Protein AF-A0A1J7JFB8-F1 (afdb_monomer_lite)

Foldseek 3Di:
DDDDDDDDDDDDPPPDPPPPDDDPDCLPPFFDPDDDDPVLLAWAFEDDPPDDDDDDDDDDDDPDDTFTAYVVAGWQKWFAQPPPRDTDSDQVRCVVPDPDGRPQQPTQWIAGNVPRTIGGQDQADSPPRHGGAPDADNRRRDHHNDPVWDWDADPLLSDIDTDVDDPPQWHQDPQCSDIDGPVCVVVDDRDGVLQQAAAPQPRHRSSPDPFDKDAFPVGHIHGPVSVVVCVVPDQADPVQGAGRDDCVVVLVVLVVVCVVPADPPVQNQPKDWDQASHVRDIDIARDDPSFGADPPPRDRRD

Sequence (302 aa):
MWEARALGTAGGALESYKFWNHLGEGLGGLSLKVNLSEEDLRPTFVPFEEGGDGEEEGGGGGGGVRPLGCEHYRRNVKMQCVTCERWYTCRLCHDAVEDHQLPRKETVHMLCMVCGCAQKVGDGCVKCGTAAARYYCGVCKLWNDDPDKSIYHCNDCGICRVGQGLGKDFFHCNKCMACIAVSISEKHKCIERSTDRDCPICGDNMFDSVKRVIFMDCGHTIHHSCFKELLKTSYRCPLCNKSVVNMEIQFRNYDAAIQNQPMPAEYRDARAVVSCNDCSAKSQTAYHWLGLRCSICQSYNT

pLDDT: mean 83.08, std 20.46, range [25.38, 97.75]

Secondary structure (DSSP, 8-state):
------------S--SS-SS----S-GGGSB------HHHHS--BPPP----S----------PPPPBB-SS-B-SEEEE-TTT--EES-HHHHHTTSSS---TTT--EEEETTT--EEES-SB-TTT--BS-SEEETTTTEEE--TT--EEEETTTTEEEESS-BTTTEEEETTTTEEEEGGGTTT----TTTTSSB-TTT--BTTT-SSPEEE-TTS-EEEHHHHHHHHTT-SB-TTT--B-S--HHHHHHHHHHHHHSPPPGGGTT-EEEEE-TTT--EEEEE--TT----TTT--S--

Organism: NCBI:txid1408157

Radius of gyration: 29.79 Å; chains: 1; bounding box: 75×93×76 Å

InterPro domains:
  IPR001841 Zinc finger, RING-type [PF13639] (198-241)
  IPR001841 Zinc finger, RING-type [PS50089] (199-241)
  IPR001841 Zinc finger, RING-type [SM00184] (199-240)
  IPR008913 Zinc finger, CHY-type [PF05495] (70-135)
  IPR008913 Zinc finger, CHY-type [PS51266] (63-130)
  IPR013083 Zinc finger, RING/FYVE/PHD-type [G3DSA:3.30.40.10] (192-243)
  IPR017921 Zinc finger, CTCHY-type [PS51270] (132-198)
  IPR037274 Zinc finger, CHY-type superfamily [SSF161219] (68-130)
  IPR037275 Zinc finger, CTCHY-type superfamily [SSF161245] (133-192)
  IPR039512 RCHY1, zinc-ribbon [PF14599] (245-302)

Structure (mmCIF, N/CA/C/O backbone):
data_AF-A0A1J7JFB8-F1
#
_entry.id   AF-A0A1J7JFB8-F1
#
loop_
_atom_site.group_PDB
_atom_site.id
_atom_site.type_symbol
_atom_site.label_atom_id
_atom_site.label_alt_id
_atom_site.label_comp_id
_atom_site.label_asym_id
_atom_site.label_entity_id
_atom_site.label_seq_id
_atom_site.pdbx_PDB_ins_code
_atom_site.Cartn_x
_atom_site.Cartn_y
_atom_site.Cartn_z
_atom_site.occupancy
_atom_site.B_iso_or_equiv
_atom_site.auth_seq_id
_atom_site.auth_comp_id
_atom_site.auth_asym_id
_atom_site.auth_atom_id
_atom_site.pdbx_PDB_model_num
ATOM 1 N N . MET A 1 1 ? 31.024 -62.009 8.869 1.00 31.95 1 MET A N 1
ATOM 2 C CA . MET A 1 1 ? 30.896 -62.146 7.403 1.00 31.95 1 MET A CA 1
ATOM 3 C C . MET A 1 1 ? 30.372 -60.814 6.902 1.00 31.95 1 MET A C 1
ATOM 5 O O . MET A 1 1 ? 29.228 -60.506 7.186 1.00 31.95 1 MET A O 1
ATOM 9 N N . TRP A 1 2 ? 31.294 -59.892 6.621 1.00 25.38 2 TRP A N 1
ATOM 10 C CA . TRP A 1 2 ? 31.738 -59.521 5.261 1.00 25.38 2 TRP A CA 1
ATOM 11 C C . TRP A 1 2 ? 30.728 -58.517 4.654 1.00 25.38 2 TRP A C 1
ATOM 13 O O . TRP A 1 2 ? 29.532 -58.749 4.730 1.00 25.38 2 TRP A O 1
ATOM 23 N N . GLU A 1 3 ? 31.081 -57.355 4.121 1.00 28.84 3 GLU A N 1
ATOM 24 C CA . GLU A 1 3 ? 32.378 -56.727 3.901 1.00 28.84 3 GLU A CA 1
ATOM 25 C C . GLU A 1 3 ? 32.177 -55.211 3.731 1.00 28.84 3 GLU A C 1
ATOM 27 O O . GLU A 1 3 ? 31.104 -54.743 3.352 1.00 28.84 3 GLU A O 1
ATOM 32 N N . ALA A 1 4 ? 33.233 -54.457 4.023 1.00 28.14 4 ALA A N 1
ATOM 33 C CA . ALA A 1 4 ? 33.360 -53.023 3.807 1.00 28.14 4 ALA A CA 1
ATOM 34 C C . ALA A 1 4 ? 34.425 -52.755 2.733 1.00 28.14 4 ALA A C 1
ATOM 36 O O . ALA A 1 4 ? 35.413 -53.488 2.712 1.00 28.14 4 ALA A O 1
ATOM 37 N N . ARG A 1 5 ? 34.250 -51.656 1.967 1.00 30.95 5 ARG A N 1
ATOM 38 C CA . ARG A 1 5 ? 35.201 -50.851 1.135 1.00 30.95 5 ARG A CA 1
ATOM 39 C C . ARG A 1 5 ? 34.601 -50.559 -0.257 1.00 30.95 5 ARG A C 1
ATOM 41 O O . ARG A 1 5 ? 33.923 -51.412 -0.798 1.00 30.95 5 ARG A O 1
ATOM 48 N N . ALA A 1 6 ? 34.793 -49.411 -0.914 1.00 29.81 6 ALA A N 1
ATOM 49 C CA . ALA A 1 6 ? 35.654 -48.250 -0.680 1.00 29.81 6 ALA A CA 1
ATOM 50 C C . ALA A 1 6 ? 35.156 -46.999 -1.451 1.00 29.81 6 ALA A C 1
ATOM 52 O O . ALA A 1 6 ? 34.527 -47.118 -2.495 1.00 29.81 6 ALA A O 1
ATOM 53 N N . LEU A 1 7 ? 35.504 -45.830 -0.893 1.00 30.59 7 LEU A N 1
ATOM 54 C CA . LEU A 1 7 ? 35.995 -44.572 -1.496 1.00 30.59 7 LEU A CA 1
ATOM 55 C C . LEU A 1 7 ? 35.638 -44.215 -2.956 1.00 30.59 7 LEU A C 1
ATOM 57 O O . LEU A 1 7 ? 36.025 -44.912 -3.888 1.00 30.59 7 LEU A O 1
ATOM 61 N N . GLY A 1 8 ? 35.102 -43.000 -3.145 1.00 26.30 8 GLY A N 1
ATOM 62 C CA . GLY A 1 8 ? 35.018 -42.346 -4.456 1.00 26.30 8 GLY A CA 1
ATOM 63 C C . GLY A 1 8 ? 34.559 -40.882 -4.414 1.00 26.30 8 GLY A C 1
ATOM 64 O O . GLY A 1 8 ? 33.384 -40.607 -4.593 1.00 26.30 8 GLY A O 1
ATOM 65 N N . THR A 1 9 ? 35.520 -39.979 -4.194 1.00 29.11 9 THR A N 1
ATOM 66 C CA . THR A 1 9 ? 35.624 -38.586 -4.696 1.00 29.11 9 THR A CA 1
ATOM 67 C C . THR A 1 9 ? 34.515 -37.549 -4.450 1.00 29.11 9 THR A C 1
ATOM 69 O O . THR A 1 9 ? 33.397 -37.633 -4.946 1.00 29.11 9 THR A O 1
ATOM 72 N N . ALA A 1 10 ? 34.930 -36.464 -3.787 1.00 36.31 10 ALA A N 1
ATOM 73 C CA . ALA A 1 10 ? 34.269 -35.167 -3.752 1.00 36.31 10 ALA A CA 1
ATOM 74 C C . ALA A 1 10 ? 34.163 -34.532 -5.154 1.00 36.31 10 ALA A C 1
ATOM 76 O O . ALA A 1 10 ? 35.148 -34.481 -5.888 1.00 36.31 10 ALA A O 1
ATOM 77 N N . GLY A 1 11 ? 32.988 -33.993 -5.482 1.00 28.83 11 GLY A N 1
ATOM 78 C CA . GLY A 1 11 ? 32.735 -33.171 -6.667 1.00 28.83 11 GLY A CA 1
ATOM 79 C C . GLY A 1 11 ? 31.713 -32.094 -6.317 1.00 28.83 11 GLY A C 1
ATOM 80 O O . GLY A 1 11 ? 30.582 -32.404 -5.952 1.00 28.83 11 GLY A O 1
ATOM 81 N N . GLY A 1 12 ? 32.149 -30.834 -6.331 1.00 28.61 12 GLY A N 1
ATOM 82 C CA . GLY A 1 12 ? 31.362 -29.675 -5.920 1.00 28.61 12 GLY A CA 1
ATOM 83 C C . GLY A 1 12 ? 30.164 -29.411 -6.833 1.00 28.61 12 GLY A C 1
ATOM 84 O O . GLY A 1 12 ? 30.270 -29.453 -8.055 1.00 28.61 12 GLY A O 1
ATOM 85 N N . ALA A 1 13 ? 29.030 -29.081 -6.217 1.00 32.75 13 ALA A N 1
ATOM 86 C CA . ALA A 1 13 ? 27.806 -28.638 -6.876 1.00 32.75 13 ALA A CA 1
ATOM 87 C C . ALA A 1 13 ? 27.955 -27.202 -7.421 1.00 32.75 13 ALA A C 1
ATOM 89 O O . ALA A 1 13 ? 27.403 -26.249 -6.876 1.00 32.75 13 ALA A O 1
ATOM 90 N N . LEU A 1 14 ? 28.746 -27.053 -8.484 1.00 34.16 14 LEU A N 1
ATOM 91 C CA . LEU A 1 14 ? 29.011 -25.793 -9.187 1.00 34.16 14 LEU A CA 1
ATOM 92 C C . LEU A 1 14 ? 29.045 -26.009 -10.714 1.00 34.16 14 LEU A C 1
ATOM 94 O O . LEU A 1 14 ? 29.874 -25.441 -11.413 1.00 34.16 14 LEU A O 1
ATOM 98 N N . GLU A 1 15 ? 28.122 -26.811 -11.253 1.00 30.42 15 GLU A N 1
ATOM 99 C CA . GLU A 1 15 ? 27.947 -26.995 -12.706 1.00 30.42 15 GLU A CA 1
ATOM 100 C C . GLU A 1 15 ? 26.473 -26.946 -13.142 1.00 30.42 15 GLU A C 1
ATOM 102 O O . GLU A 1 15 ? 25.951 -27.845 -13.793 1.00 30.42 15 GLU A O 1
ATOM 107 N N . SER A 1 16 ? 25.771 -25.858 -12.814 1.00 32.88 16 SER A N 1
ATOM 108 C CA . SER A 1 16 ? 24.456 -25.575 -13.420 1.00 32.88 16 SER A CA 1
ATOM 109 C C . SER A 1 16 ? 24.234 -24.104 -13.800 1.00 32.88 16 SER A C 1
ATOM 111 O O . SER A 1 16 ? 23.107 -23.695 -14.053 1.00 32.88 16 SER A O 1
ATOM 113 N N . TYR A 1 17 ? 25.305 -23.304 -13.899 1.00 33.59 17 TYR A N 1
ATOM 114 C CA . TYR A 1 17 ? 25.237 -21.866 -14.224 1.00 33.59 17 TYR A CA 1
ATOM 115 C C . TYR A 1 17 ? 26.058 -21.445 -15.456 1.00 33.59 17 TYR A C 1
ATOM 117 O O . TYR A 1 17 ? 26.537 -20.317 -15.545 1.00 33.59 17 TYR A O 1
ATOM 125 N N . LYS A 1 18 ? 26.211 -22.329 -16.449 1.00 36.16 18 LYS A N 1
ATOM 126 C CA . LYS A 1 18 ? 26.862 -21.995 -17.733 1.00 36.16 18 LYS A CA 1
ATOM 127 C C . LYS A 1 18 ? 26.089 -22.501 -18.955 1.00 36.16 18 LYS A C 1
ATOM 129 O O . LYS A 1 18 ? 26.675 -23.077 -19.860 1.00 36.16 18 LYS A O 1
ATOM 134 N N . PHE A 1 19 ? 24.774 -22.270 -18.995 1.00 33.91 19 PHE A N 1
ATOM 135 C CA . PHE A 1 19 ? 23.955 -22.566 -20.184 1.00 33.91 19 PHE A CA 1
ATOM 136 C C . PHE A 1 19 ? 23.644 -21.334 -21.063 1.00 33.91 19 PHE A C 1
ATOM 138 O O . PHE A 1 19 ? 23.061 -21.471 -22.129 1.00 33.91 19 PHE A O 1
ATOM 145 N N . TRP A 1 20 ? 24.079 -20.126 -20.684 1.00 35.88 20 TRP A N 1
ATOM 146 C CA . TRP A 1 20 ? 23.810 -18.903 -21.459 1.00 35.88 20 TRP A CA 1
ATOM 147 C C . TRP A 1 20 ? 25.072 -18.123 -21.807 1.00 35.88 20 TRP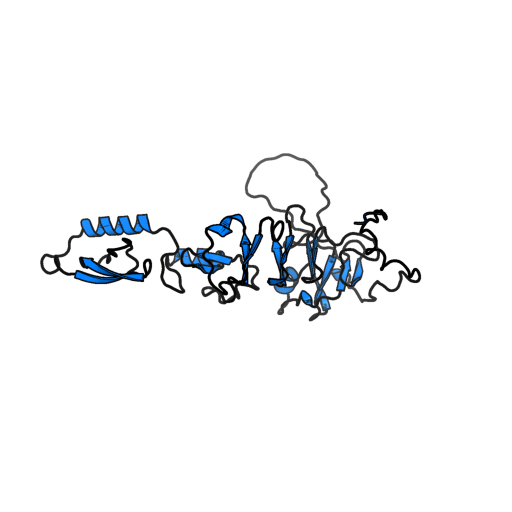 A C 1
ATOM 149 O O . TRP A 1 20 ? 25.175 -16.950 -21.484 1.00 35.88 20 TRP A O 1
ATOM 159 N N . ASN A 1 21 ? 26.045 -18.767 -22.447 1.00 41.56 21 ASN A N 1
ATOM 160 C CA . ASN A 1 21 ? 27.114 -18.048 -23.141 1.00 41.56 21 ASN A CA 1
ATOM 161 C C . ASN A 1 21 ? 27.714 -18.931 -24.233 1.00 41.56 21 ASN A C 1
ATOM 163 O O . ASN A 1 21 ? 28.751 -19.542 -24.029 1.00 41.56 21 ASN A O 1
ATOM 167 N N . HIS A 1 22 ? 27.036 -19.004 -25.377 1.00 34.62 22 HIS A N 1
ATOM 168 C CA . HIS A 1 22 ? 27.672 -19.162 -26.685 1.00 34.62 22 HIS A CA 1
ATOM 169 C C . HIS A 1 22 ? 26.645 -18.864 -27.780 1.00 34.62 22 HIS A C 1
ATOM 171 O O . HIS A 1 22 ? 25.848 -19.720 -28.142 1.00 34.62 22 HIS A O 1
ATOM 177 N N . LEU A 1 23 ? 26.669 -17.625 -28.274 1.00 33.53 23 LEU A N 1
ATOM 178 C CA . LEU A 1 23 ? 26.406 -17.248 -29.667 1.00 33.53 23 LEU A CA 1
ATOM 179 C C . LEU A 1 23 ? 26.831 -15.784 -29.814 1.00 33.53 23 LEU A C 1
ATOM 181 O O . LEU A 1 23 ? 26.048 -14.845 -29.684 1.00 33.53 23 LEU A O 1
ATOM 185 N N . GLY A 1 24 ? 28.140 -15.609 -29.990 1.00 36.16 24 GLY A N 1
ATOM 186 C CA . GLY A 1 24 ? 28.701 -14.375 -30.506 1.00 36.16 24 GLY A CA 1
ATOM 187 C C . GLY A 1 24 ? 28.465 -14.339 -32.006 1.00 36.16 24 GLY A C 1
ATOM 188 O O . GLY A 1 24 ? 29.169 -15.024 -32.729 1.00 36.16 24 GLY A O 1
ATOM 189 N N . GLU A 1 25 ? 27.459 -13.574 -32.424 1.00 36.78 25 GLU A N 1
ATOM 190 C CA . GLU A 1 25 ? 27.319 -12.935 -33.737 1.00 36.78 25 GLU A CA 1
ATOM 191 C C . GLU A 1 25 ? 26.084 -12.010 -33.663 1.00 36.78 25 GLU A C 1
ATOM 193 O O . GLU A 1 25 ? 24.947 -12.466 -33.599 1.00 36.78 25 GLU A O 1
ATOM 198 N N . GLY A 1 26 ? 26.307 -10.688 -33.603 1.00 34.22 26 GLY A N 1
ATOM 199 C CA . GLY A 1 26 ? 25.253 -9.673 -33.769 1.00 34.22 26 GLY A CA 1
ATOM 200 C C . GLY A 1 26 ? 24.729 -8.968 -32.505 1.00 34.22 26 GLY A C 1
ATOM 201 O O . GLY A 1 26 ? 23.542 -9.035 -32.198 1.00 34.22 26 GLY A O 1
ATOM 202 N N . LEU A 1 27 ? 25.550 -8.140 -31.844 1.00 43.44 27 LEU A N 1
ATOM 203 C CA . LEU A 1 27 ? 25.085 -7.163 -30.830 1.00 43.44 27 LEU A CA 1
ATOM 204 C C . LEU A 1 27 ? 24.103 -6.097 -31.384 1.00 43.44 27 LEU A C 1
ATOM 206 O O . LEU A 1 27 ? 23.546 -5.308 -30.624 1.00 43.44 27 LEU A O 1
ATOM 210 N N . GLY A 1 28 ? 23.851 -6.078 -32.698 1.00 40.16 28 GLY A N 1
ATOM 211 C CA . GLY A 1 28 ? 22.901 -5.171 -33.351 1.00 40.16 28 GLY A CA 1
ATOM 212 C C . GLY A 1 28 ? 21.421 -5.573 -33.251 1.00 40.16 28 GLY A C 1
ATOM 213 O O . GLY A 1 28 ? 20.572 -4.798 -33.680 1.00 40.16 28 GLY A O 1
ATOM 214 N N . GLY A 1 29 ? 21.094 -6.757 -32.710 1.00 47.00 29 GLY A N 1
ATOM 215 C CA . GLY A 1 29 ? 19.726 -7.309 -32.707 1.00 47.00 29 GLY A CA 1
ATOM 216 C C . GLY A 1 29 ? 18.913 -7.145 -31.414 1.00 47.00 29 GLY A C 1
ATOM 217 O O . GLY A 1 29 ? 17.736 -7.492 -31.397 1.00 47.00 29 GLY A O 1
ATOM 218 N N . LEU A 1 30 ? 19.511 -6.647 -30.324 1.00 59.59 30 LEU A N 1
ATOM 219 C CA . LEU A 1 30 ? 18.857 -6.576 -29.001 1.00 59.59 30 LEU A CA 1
ATOM 220 C C . LEU A 1 30 ? 18.266 -5.198 -28.661 1.00 59.59 30 LEU A C 1
ATOM 222 O O . LEU A 1 30 ? 17.515 -5.071 -27.692 1.00 59.59 30 LEU A O 1
ATOM 226 N N . SER A 1 31 ? 18.595 -4.174 -29.451 1.00 67.12 31 SER A N 1
ATOM 227 C CA . SER A 1 31 ? 17.966 -2.857 -29.363 1.00 67.12 31 SER A CA 1
ATOM 228 C C . SER A 1 31 ? 16.736 -2.823 -30.263 1.00 67.12 31 SER A C 1
ATOM 230 O O . SER A 1 31 ? 16.778 -3.255 -31.416 1.00 67.12 31 SER A O 1
ATOM 232 N N . LEU A 1 32 ? 15.624 -2.331 -29.727 1.00 78.69 32 LEU A N 1
ATOM 233 C CA . LEU A 1 32 ? 14.386 -2.193 -30.477 1.00 78.69 32 LEU A CA 1
ATOM 234 C C . LEU A 1 32 ? 14.492 -0.975 -31.393 1.00 78.69 32 LEU A C 1
ATOM 236 O O . LEU A 1 32 ? 14.832 0.121 -30.946 1.00 78.69 32 LEU A O 1
ATOM 240 N N . LYS A 1 33 ? 14.151 -1.152 -32.670 1.00 74.19 33 LYS A N 1
ATOM 241 C CA . LYS A 1 33 ? 13.989 -0.041 -33.613 1.00 74.19 33 LYS A CA 1
ATOM 242 C C . LYS A 1 33 ? 12.627 0.611 -33.373 1.00 74.19 33 LYS A C 1
ATOM 244 O O . LYS A 1 33 ? 11.649 0.253 -34.018 1.00 74.19 33 LYS A O 1
ATOM 249 N N . VAL A 1 34 ? 12.573 1.514 -32.398 1.00 81.62 34 VAL A N 1
ATOM 250 C CA . VAL A 1 34 ? 11.379 2.294 -32.040 1.00 81.62 34 VAL A CA 1
ATOM 251 C C . VAL A 1 34 ? 11.638 3.755 -32.388 1.00 81.62 34 VAL A C 1
ATOM 253 O O . VAL A 1 34 ? 12.739 4.255 -32.156 1.00 81.62 34 VAL A O 1
ATOM 256 N N . ASN A 1 35 ? 10.635 4.439 -32.936 1.00 81.06 35 ASN A N 1
ATOM 257 C CA . ASN A 1 35 ? 10.687 5.888 -33.112 1.00 81.06 35 ASN A CA 1
ATOM 258 C C . ASN A 1 35 ? 10.497 6.544 -31.740 1.00 81.06 35 ASN A C 1
ATOM 260 O O . ASN A 1 35 ? 9.386 6.567 -31.219 1.00 81.06 35 ASN A O 1
ATOM 264 N N . LEU A 1 36 ? 11.591 7.016 -31.144 1.00 89.38 36 LEU A N 1
ATOM 265 C CA . LEU A 1 36 ? 11.584 7.724 -29.864 1.00 89.38 36 LEU A CA 1
ATOM 266 C C . LEU A 1 36 ? 11.572 9.230 -30.120 1.00 89.38 36 LEU A C 1
ATOM 268 O O . LEU A 1 36 ? 12.366 9.728 -30.918 1.00 89.38 36 LEU A O 1
ATOM 272 N N . SER A 1 37 ? 10.693 9.950 -29.431 1.00 90.81 37 SER A N 1
ATOM 273 C CA . SER A 1 37 ? 10.706 11.411 -29.419 1.00 90.81 37 SER A CA 1
ATOM 274 C C . SER A 1 37 ? 11.857 11.954 -28.561 1.00 90.81 37 SER A C 1
ATOM 276 O O . SER A 1 37 ? 12.443 11.245 -27.736 1.00 90.81 37 SER A O 1
ATOM 278 N N . GLU A 1 38 ? 12.173 13.243 -28.708 1.00 91.62 38 GLU A N 1
ATOM 279 C CA . GLU A 1 38 ? 13.130 13.918 -27.818 1.00 91.62 38 GLU A CA 1
ATOM 280 C C . GLU A 1 38 ? 12.675 13.899 -26.349 1.00 91.62 38 GLU A C 1
ATOM 282 O O . GLU A 1 38 ? 13.499 13.860 -25.433 1.00 91.62 38 GLU A O 1
ATOM 287 N N . GLU A 1 39 ? 11.363 13.892 -26.109 1.00 91.75 39 GLU A N 1
ATOM 288 C CA . GLU A 1 39 ? 10.786 13.807 -24.768 1.00 91.75 39 GLU A CA 1
ATOM 289 C C . GLU A 1 39 ? 10.980 12.419 -24.144 1.00 91.75 39 GLU A C 1
ATOM 291 O O . GLU A 1 39 ? 11.349 12.307 -22.968 1.00 91.75 39 GLU A O 1
ATOM 296 N N . ASP A 1 40 ? 10.839 11.354 -24.938 1.00 92.25 40 ASP A N 1
ATOM 297 C CA . ASP A 1 40 ? 11.088 9.982 -24.484 1.00 92.25 40 ASP A CA 1
ATOM 298 C C . ASP A 1 40 ? 12.534 9.812 -24.017 1.00 92.25 40 ASP A C 1
ATOM 300 O O . ASP A 1 40 ? 12.793 9.216 -22.967 1.00 92.25 40 ASP A O 1
ATOM 304 N N . LEU A 1 41 ? 13.477 10.396 -24.758 1.00 94.00 41 LEU A N 1
ATOM 305 C CA . LEU A 1 41 ? 14.907 10.340 -24.463 1.00 94.00 41 LEU A CA 1
ATOM 306 C C . LEU A 1 41 ? 15.320 11.217 -23.277 1.00 94.00 41 LEU A C 1
ATOM 308 O O . LEU A 1 41 ? 16.382 10.982 -22.697 1.00 94.00 41 LEU A O 1
ATOM 312 N N . ARG A 1 42 ? 14.499 12.196 -22.876 1.00 94.44 42 ARG A N 1
ATOM 313 C CA . ARG A 1 42 ? 14.811 13.082 -21.751 1.00 94.44 42 ARG A CA 1
ATOM 314 C C . ARG A 1 42 ? 14.834 12.290 -20.434 1.00 94.44 42 ARG A C 1
ATOM 316 O O . ARG A 1 42 ? 13.800 11.736 -20.047 1.00 94.44 42 ARG A O 1
ATOM 323 N N . PRO A 1 43 ? 15.966 12.229 -19.712 1.00 95.38 43 PRO A N 1
ATOM 324 C CA . PRO A 1 43 ? 16.032 11.533 -18.433 1.00 95.38 43 PRO A CA 1
ATOM 325 C C . PRO A 1 43 ? 15.173 12.236 -17.378 1.00 95.38 43 PRO A C 1
ATOM 327 O O . PRO A 1 43 ? 15.022 13.458 -17.389 1.00 95.38 43 PRO A O 1
ATOM 330 N N . THR A 1 44 ? 14.626 11.459 -16.444 1.00 96.12 44 THR A N 1
ATOM 331 C CA . THR A 1 44 ? 13.919 11.988 -15.271 1.00 96.12 44 THR A CA 1
ATOM 332 C C . THR A 1 44 ? 14.756 11.782 -14.019 1.00 96.12 44 THR A C 1
ATOM 334 O O . THR A 1 44 ? 15.526 10.824 -13.920 1.00 96.12 44 THR A O 1
ATOM 337 N N . PHE A 1 45 ? 14.578 12.663 -13.040 1.00 95.94 45 PHE A N 1
ATOM 338 C CA . PHE A 1 45 ? 15.376 12.683 -11.822 1.00 95.94 45 PHE A CA 1
ATOM 339 C C . PHE A 1 45 ? 14.486 12.712 -10.582 1.00 95.94 45 PHE A C 1
ATOM 341 O O . PHE A 1 45 ? 13.410 13.312 -10.583 1.00 95.94 45 PHE A O 1
ATOM 348 N N . VAL A 1 46 ? 14.954 12.094 -9.501 1.00 94.19 46 VAL A N 1
ATOM 349 C CA . VAL A 1 46 ? 14.275 12.104 -8.195 1.00 94.19 46 VAL A CA 1
ATOM 350 C C . VAL A 1 46 ? 14.185 13.549 -7.686 1.00 94.19 46 VAL A C 1
ATOM 352 O O . VAL A 1 46 ? 15.205 14.230 -7.742 1.00 94.19 46 VAL A O 1
ATOM 355 N N . PRO A 1 47 ? 13.025 14.077 -7.250 1.00 90.75 47 PRO A N 1
ATOM 356 C CA . PRO A 1 47 ? 12.907 15.409 -6.632 1.00 90.75 47 PRO A CA 1
ATOM 357 C C . PRO A 1 47 ? 13.937 15.665 -5.526 1.00 90.75 47 PRO A C 1
ATOM 359 O O . PRO A 1 47 ? 14.355 14.728 -4.849 1.00 90.75 47 PRO A O 1
ATOM 362 N N . PHE A 1 48 ? 14.363 16.921 -5.366 1.00 83.38 48 PHE A N 1
ATOM 363 C CA . PHE A 1 48 ? 15.094 17.324 -4.164 1.00 83.38 48 PHE A CA 1
ATOM 364 C C . PHE A 1 48 ? 14.114 17.316 -2.989 1.00 83.38 48 PHE A C 1
ATOM 366 O O . PHE A 1 48 ? 12.980 17.762 -3.148 1.00 83.38 48 PHE A O 1
ATOM 373 N N . GLU A 1 49 ? 14.526 16.787 -1.837 1.00 70.56 49 GLU A N 1
ATOM 374 C CA . GLU A 1 49 ? 13.741 16.957 -0.616 1.00 70.56 49 GLU A CA 1
ATOM 375 C C . GLU A 1 49 ? 13.890 18.413 -0.167 1.00 70.56 49 GLU A C 1
ATOM 377 O O . GLU A 1 49 ? 14.979 18.841 0.215 1.00 70.56 49 GLU A O 1
ATOM 382 N N . GLU A 1 50 ? 12.815 19.193 -0.263 1.00 53.38 50 GLU A N 1
ATOM 383 C CA . GLU A 1 50 ? 12.733 20.488 0.408 1.00 53.38 50 GLU A CA 1
ATOM 384 C C . GLU A 1 50 ? 12.606 20.207 1.912 1.00 53.38 50 GLU A C 1
ATOM 386 O O . GLU A 1 50 ? 11.557 19.794 2.406 1.00 53.38 50 GLU A O 1
ATOM 391 N N . GLY A 1 51 ? 13.727 20.321 2.627 1.00 48.75 51 GLY A N 1
ATOM 392 C CA . GLY A 1 51 ? 13.766 20.228 4.081 1.00 48.75 51 GLY A CA 1
ATOM 393 C C . GLY A 1 51 ? 13.052 21.422 4.710 1.00 48.75 51 GLY A C 1
ATOM 394 O O . GLY A 1 51 ? 13.254 22.556 4.284 1.00 48.75 51 GLY A O 1
ATOM 395 N N . GLY A 1 52 ? 12.205 21.126 5.696 1.00 39.94 52 GLY A N 1
ATOM 396 C CA . GLY A 1 52 ? 11.325 22.070 6.371 1.00 39.94 52 GLY A CA 1
ATOM 397 C C . GLY A 1 52 ? 12.026 23.208 7.112 1.00 39.94 52 GLY A C 1
ATOM 398 O O . GLY A 1 52 ? 13.185 23.112 7.502 1.00 39.94 52 GLY A O 1
ATOM 399 N N . ASP A 1 53 ? 11.238 24.260 7.299 1.00 40.53 53 ASP A N 1
ATOM 400 C CA . ASP A 1 53 ? 11.387 25.444 8.141 1.00 40.53 53 ASP A CA 1
ATOM 401 C C . ASP A 1 53 ? 12.496 25.331 9.205 1.00 40.53 53 ASP A C 1
ATOM 403 O O . ASP A 1 53 ? 12.301 24.829 10.314 1.00 40.53 53 ASP A O 1
ATOM 407 N N . GLY A 1 54 ? 13.677 25.830 8.854 1.00 38.03 54 GLY A N 1
ATOM 408 C CA . GLY A 1 54 ? 14.810 26.000 9.750 1.00 38.03 54 GLY A CA 1
ATOM 409 C C . GLY A 1 54 ? 15.757 27.035 9.160 1.00 38.03 54 GLY A C 1
ATOM 410 O O . GLY A 1 54 ? 16.480 26.751 8.209 1.00 38.03 54 GLY A O 1
ATOM 411 N N . GLU A 1 55 ? 15.703 28.252 9.695 1.00 43.72 55 GLU A N 1
ATOM 412 C CA . GLU A 1 55 ? 16.695 29.298 9.452 1.00 43.72 55 GLU A CA 1
ATOM 413 C C . GLU A 1 55 ? 18.081 28.800 9.897 1.00 43.72 55 GLU A C 1
ATOM 415 O O . GLU A 1 55 ? 18.243 28.389 11.042 1.00 43.72 55 GLU A O 1
ATOM 420 N N . GLU A 1 56 ? 19.069 28.793 9.001 1.00 41.25 56 GLU A N 1
ATOM 421 C CA . GLU A 1 56 ? 20.291 29.605 9.115 1.00 41.25 56 GLU A CA 1
ATOM 422 C C . GLU A 1 56 ? 21.318 29.276 8.017 1.00 41.25 56 GLU A C 1
ATOM 424 O O . GLU A 1 56 ? 21.333 28.220 7.385 1.00 41.25 56 GLU A O 1
ATOM 429 N N . GLU A 1 57 ? 22.143 30.287 7.780 1.00 42.00 57 GLU A N 1
ATOM 430 C CA . GLU A 1 57 ? 23.133 30.478 6.733 1.00 42.00 57 GLU A CA 1
ATOM 431 C C . GLU A 1 57 ? 24.269 29.441 6.712 1.00 42.00 57 GLU A C 1
ATOM 433 O O . GLU A 1 57 ? 24.692 28.911 7.737 1.00 42.00 57 GLU A O 1
ATOM 438 N N . GLY A 1 58 ? 24.878 29.250 5.538 1.00 36.09 58 GLY A N 1
ATOM 439 C CA . GLY A 1 58 ? 26.192 28.609 5.450 1.00 36.09 58 GLY A CA 1
ATOM 440 C C . GLY A 1 58 ? 26.474 27.984 4.094 1.00 36.09 58 GLY A C 1
ATOM 441 O O . GLY A 1 58 ? 26.003 26.896 3.787 1.00 36.09 58 GLY A O 1
ATOM 442 N N . GLY A 1 59 ? 27.262 28.679 3.274 1.00 43.22 59 GLY A N 1
ATOM 443 C CA . GLY A 1 59 ? 27.629 28.246 1.931 1.00 43.22 59 GLY A CA 1
ATOM 444 C C . GLY A 1 59 ? 28.356 26.898 1.871 1.00 43.22 59 GLY A C 1
ATOM 445 O O . GLY A 1 59 ? 29.158 26.542 2.730 1.00 43.22 59 GLY A O 1
ATOM 446 N N . GLY A 1 60 ? 28.118 26.184 0.773 1.00 35.94 60 GLY A N 1
ATOM 447 C CA . GLY A 1 60 ? 28.831 24.959 0.433 1.00 35.94 60 GLY A CA 1
ATOM 448 C C . GLY A 1 60 ? 28.260 24.338 -0.831 1.00 35.94 60 GLY A C 1
ATOM 449 O O . GLY A 1 60 ? 27.372 23.497 -0.764 1.00 35.94 60 GLY A O 1
ATOM 450 N N . GLY A 1 61 ? 28.756 24.764 -1.996 1.00 46.56 61 GLY A N 1
ATOM 451 C CA . GLY A 1 61 ? 28.441 24.143 -3.280 1.00 46.56 61 GLY A CA 1
ATOM 452 C C . GLY A 1 61 ? 28.862 22.672 -3.299 1.00 46.56 61 GLY A C 1
ATOM 453 O O . GLY A 1 61 ? 30.009 22.350 -3.593 1.00 46.56 61 GLY A O 1
ATOM 454 N N . GLY A 1 62 ? 27.924 21.780 -2.992 1.00 39.62 62 GLY A N 1
ATOM 455 C CA . GLY A 1 62 ? 28.052 20.342 -3.181 1.00 39.62 62 GLY A CA 1
ATOM 456 C C . GLY A 1 62 ? 27.347 19.932 -4.466 1.00 39.62 62 GLY A C 1
ATOM 457 O O . GLY A 1 62 ? 26.147 19.677 -4.456 1.00 39.62 62 GLY A O 1
ATOM 458 N N . GLY A 1 63 ? 28.084 19.873 -5.577 1.00 45.25 63 GLY A N 1
ATOM 459 C CA . GLY A 1 63 ? 27.614 19.347 -6.862 1.00 45.25 63 GLY A CA 1
ATOM 460 C C . GLY A 1 63 ? 27.348 17.839 -6.813 1.00 45.25 63 GLY A C 1
ATOM 461 O O . GLY A 1 63 ? 28.065 17.056 -7.431 1.00 45.25 63 GLY A O 1
ATOM 462 N N . GLY A 1 64 ? 26.339 17.414 -6.054 1.00 58.62 64 GLY A N 1
ATOM 463 C CA . GLY A 1 64 ? 25.853 16.040 -6.058 1.00 58.62 64 GLY A CA 1
ATOM 464 C C . GLY A 1 64 ? 25.084 15.760 -7.347 1.00 58.62 64 GLY A C 1
ATOM 465 O O . GLY A 1 64 ? 24.111 16.447 -7.656 1.00 58.62 64 GLY A O 1
ATOM 466 N N . VAL A 1 65 ? 25.508 14.748 -8.109 1.00 74.81 65 VAL A N 1
ATOM 467 C CA . VAL A 1 65 ? 24.763 14.278 -9.285 1.00 74.81 65 VAL A CA 1
ATOM 468 C C . VAL A 1 65 ? 23.393 13.789 -8.820 1.00 74.81 65 VAL A C 1
ATOM 470 O O . VAL A 1 65 ? 23.289 12.834 -8.049 1.00 74.81 65 VAL A O 1
ATOM 473 N N . ARG A 1 66 ? 22.334 14.459 -9.280 1.00 86.75 66 ARG A N 1
ATOM 474 C CA . ARG A 1 66 ? 20.954 14.109 -8.938 1.00 86.75 66 ARG A CA 1
ATOM 475 C C . ARG A 1 66 ? 20.641 12.695 -9.457 1.00 86.75 66 ARG A C 1
ATOM 477 O O . ARG A 1 66 ? 20.872 12.433 -10.639 1.00 86.75 66 ARG A O 1
ATOM 484 N N . PRO A 1 67 ? 20.125 11.776 -8.622 1.00 93.25 67 PRO A N 1
ATOM 485 C CA . PRO A 1 67 ? 19.869 10.406 -9.051 1.00 93.25 67 PRO A CA 1
ATOM 486 C C . PRO A 1 67 ? 18.714 10.330 -10.058 1.00 93.25 67 PRO A C 1
ATOM 488 O O . PRO A 1 67 ? 17.725 11.065 -9.957 1.00 93.25 67 PRO A O 1
ATOM 491 N N . LEU A 1 68 ? 18.830 9.408 -11.017 1.00 96.56 68 LEU A N 1
ATOM 492 C CA . LEU A 1 68 ? 17.785 9.122 -11.999 1.00 96.56 68 LEU A CA 1
ATOM 493 C C . LEU A 1 68 ? 16.566 8.457 -11.342 1.00 96.56 68 LEU A C 1
ATOM 495 O O . LEU A 1 68 ? 16.676 7.676 -10.390 1.00 96.56 68 LEU A O 1
ATOM 499 N N . GLY A 1 69 ? 15.383 8.754 -11.873 1.00 96.25 69 GLY A N 1
ATOM 500 C CA . GLY A 1 69 ? 14.122 8.189 -11.406 1.00 96.25 69 GLY A CA 1
ATOM 501 C C . GLY A 1 69 ? 13.021 9.233 -11.288 1.00 96.25 69 GLY A C 1
ATOM 502 O O . GLY A 1 69 ? 12.929 10.148 -12.102 1.00 96.25 69 GLY A O 1
ATOM 503 N N . CYS A 1 70 ? 12.146 9.053 -10.306 1.00 95.62 70 CYS A N 1
ATOM 504 C CA . CYS A 1 70 ? 11.059 9.970 -9.962 1.00 95.62 70 CYS A CA 1
ATOM 505 C C . CYS A 1 70 ? 10.823 9.946 -8.444 1.00 95.62 70 CYS A C 1
ATOM 507 O O . CYS A 1 70 ? 11.521 9.228 -7.728 1.00 95.62 70 CYS A O 1
ATOM 509 N N . GLU A 1 71 ? 9.825 10.685 -7.957 1.00 94.25 71 GLU A N 1
ATOM 510 C CA . GLU A 1 71 ? 9.426 10.698 -6.536 1.00 94.25 71 GLU A CA 1
ATOM 511 C C . GLU A 1 71 ? 9.071 9.308 -5.984 1.00 94.25 71 GLU A C 1
ATOM 513 O O . GLU A 1 71 ? 9.269 9.017 -4.809 1.00 94.25 71 GLU A O 1
ATOM 518 N N . HIS A 1 72 ? 8.592 8.415 -6.853 1.00 93.31 72 HIS A N 1
ATOM 519 C CA . HIS A 1 72 ? 8.147 7.084 -6.464 1.00 93.31 72 HIS A CA 1
ATOM 520 C C . HIS A 1 72 ? 9.299 6.079 -6.344 1.00 93.31 72 HIS A C 1
ATOM 522 O O . HIS A 1 72 ? 9.364 5.312 -5.382 1.00 93.31 72 HIS A O 1
ATOM 528 N N . TYR A 1 73 ? 10.185 6.045 -7.347 1.00 94.56 73 TYR A N 1
ATOM 529 C CA . TYR A 1 73 ? 11.245 5.041 -7.458 1.00 94.56 73 TYR A CA 1
ATOM 530 C C . TYR A 1 73 ? 12.494 5.621 -8.124 1.00 94.56 73 TYR A C 1
ATOM 532 O O . TYR A 1 73 ? 12.423 6.153 -9.241 1.00 94.56 73 TYR A O 1
ATOM 540 N N . ARG A 1 74 ? 13.648 5.414 -7.478 1.00 95.69 74 ARG A N 1
ATOM 541 C CA . ARG A 1 74 ? 14.974 5.630 -8.077 1.00 95.69 74 ARG A CA 1
ATOM 542 C C . ARG A 1 74 ? 15.260 4.505 -9.066 1.00 95.69 74 ARG A C 1
ATOM 544 O O . ARG A 1 74 ? 15.062 3.348 -8.708 1.00 95.69 74 ARG A O 1
ATOM 551 N N . ARG A 1 75 ? 15.676 4.814 -10.294 1.00 96.69 75 ARG A N 1
ATOM 552 C CA . ARG A 1 75 ? 16.027 3.820 -11.331 1.00 96.69 75 ARG A CA 1
ATOM 553 C C . ARG A 1 75 ? 16.642 4.496 -12.551 1.00 96.69 75 ARG A C 1
ATOM 555 O O . ARG A 1 75 ? 16.380 5.666 -12.800 1.00 96.69 75 ARG A O 1
ATOM 562 N N . ASN A 1 76 ? 17.314 3.715 -13.388 1.00 97.25 76 ASN A N 1
ATOM 563 C CA . ASN A 1 76 ? 17.993 4.197 -14.594 1.00 97.25 76 ASN A CA 1
ATOM 564 C C . ASN A 1 76 ? 17.208 3.954 -15.899 1.00 97.25 76 ASN A C 1
ATOM 566 O O . ASN A 1 76 ? 17.730 4.203 -16.986 1.00 97.25 76 ASN A O 1
ATOM 570 N N . VAL A 1 77 ? 15.970 3.452 -15.820 1.00 97.75 77 VAL A N 1
ATOM 571 C CA . VAL A 1 77 ? 15.142 3.097 -16.988 1.00 97.75 77 VAL A CA 1
ATOM 572 C C . VAL A 1 77 ? 13.722 3.667 -16.910 1.00 97.75 77 VAL A C 1
ATOM 574 O O . VAL A 1 77 ? 13.155 3.787 -15.826 1.00 97.75 77 VAL A O 1
ATOM 577 N N . LYS A 1 78 ? 13.127 3.975 -18.065 1.00 97.62 78 LYS A N 1
ATOM 578 C CA . LYS A 1 78 ? 11.679 4.173 -18.239 1.00 97.62 78 LYS A CA 1
ATOM 579 C C . LYS A 1 78 ? 11.030 2.864 -18.689 1.00 97.62 78 LYS A C 1
ATOM 581 O O . LYS A 1 78 ? 11.684 2.022 -19.304 1.00 97.62 78 LYS A O 1
ATOM 586 N N . MET A 1 79 ? 9.747 2.703 -18.405 1.00 96.69 79 MET A N 1
ATOM 587 C CA . MET A 1 79 ? 8.939 1.557 -18.806 1.00 96.69 79 MET A CA 1
ATOM 588 C C . MET A 1 79 ? 7.911 1.966 -19.863 1.00 96.69 79 MET A C 1
ATOM 590 O O . MET A 1 79 ? 7.353 3.061 -19.784 1.00 96.69 79 MET A O 1
ATOM 594 N N . GLN A 1 80 ? 7.670 1.094 -20.843 1.00 96.56 80 GLN A N 1
ATOM 595 C CA . GLN A 1 80 ? 6.630 1.319 -21.844 1.00 96.56 80 GLN A CA 1
ATOM 596 C C . GLN A 1 80 ? 5.277 0.831 -21.317 1.00 96.56 80 GLN A C 1
ATOM 598 O O . GLN A 1 80 ? 5.172 -0.282 -20.787 1.00 96.56 80 GLN A O 1
ATOM 603 N N . CYS A 1 81 ? 4.233 1.637 -21.478 1.00 96.25 81 CYS A N 1
ATOM 604 C CA . CYS A 1 81 ? 2.868 1.159 -21.301 1.00 96.25 81 CYS A CA 1
ATOM 605 C C . CYS A 1 81 ? 2.463 0.324 -22.523 1.00 96.25 81 CYS A C 1
ATOM 607 O O . CYS A 1 81 ? 2.637 0.774 -23.648 1.00 96.25 81 CYS A O 1
ATOM 609 N N . VAL A 1 82 ? 1.925 -0.882 -22.325 1.00 95.25 82 VAL A N 1
ATOM 610 C CA . VAL A 1 82 ? 1.449 -1.717 -23.449 1.00 95.25 82 VAL A CA 1
ATOM 611 C C . VAL A 1 82 ? 0.160 -1.164 -24.073 1.00 95.25 82 VAL A C 1
ATOM 613 O O . VAL A 1 82 ? -0.113 -1.429 -25.235 1.00 95.25 82 VAL A O 1
ATOM 616 N N . THR A 1 83 ? -0.618 -0.390 -23.311 1.00 94.81 83 THR A N 1
ATOM 617 C CA . THR A 1 83 ? -1.929 0.119 -23.734 1.00 94.81 83 THR A CA 1
ATOM 618 C C . THR A 1 83 ? -1.802 1.352 -24.622 1.00 94.81 83 THR A C 1
ATOM 620 O O . THR A 1 83 ? -2.439 1.424 -25.666 1.00 94.81 83 THR A O 1
ATOM 623 N N . CYS A 1 84 ? -0.983 2.325 -24.213 1.00 94.81 84 CYS A N 1
ATOM 624 C CA . CYS A 1 84 ? -0.810 3.590 -24.933 1.00 94.81 84 CYS A CA 1
ATOM 625 C C . CYS A 1 84 ? 0.552 3.724 -25.630 1.00 94.81 84 CYS A C 1
ATOM 627 O O . CYS A 1 84 ? 0.815 4.749 -26.251 1.00 94.81 84 CYS A O 1
ATOM 629 N N . GLU A 1 85 ? 1.430 2.722 -25.500 1.00 93.81 85 GLU A N 1
ATOM 630 C CA . GLU A 1 85 ? 2.769 2.635 -26.113 1.00 93.81 85 GLU A CA 1
ATOM 631 C C . GLU A 1 85 ? 3.762 3.753 -25.731 1.00 93.81 85 GLU A C 1
ATOM 633 O O . GLU A 1 85 ? 4.903 3.758 -26.201 1.00 93.81 85 GLU A O 1
ATOM 638 N N . ARG A 1 86 ? 3.371 4.653 -24.822 1.00 95.06 86 ARG A N 1
ATOM 639 C CA . ARG A 1 86 ? 4.177 5.768 -24.306 1.00 95.06 86 ARG A CA 1
ATOM 640 C C . ARG A 1 86 ? 5.135 5.339 -23.187 1.00 95.06 86 ARG A C 1
ATOM 642 O O . ARG A 1 86 ? 4.949 4.307 -22.529 1.00 95.06 86 ARG A O 1
ATOM 649 N N . TRP A 1 87 ? 6.163 6.157 -22.957 1.00 96.69 87 TRP A N 1
ATOM 650 C CA . TRP A 1 87 ? 7.251 5.890 -22.014 1.00 96.69 87 TRP A CA 1
ATOM 651 C C . TRP A 1 87 ? 7.139 6.725 -20.744 1.00 96.69 87 TRP A C 1
ATOM 653 O O . TRP A 1 87 ? 7.182 7.950 -20.780 1.00 96.69 87 TRP A O 1
ATOM 663 N N . TYR A 1 88 ? 7.123 6.058 -19.593 1.00 97.38 88 TYR A N 1
ATOM 664 C CA . TYR A 1 88 ? 7.056 6.727 -18.292 1.00 97.38 88 TYR A CA 1
ATOM 665 C C . TYR A 1 88 ? 8.123 6.194 -17.371 1.00 97.38 88 TYR A C 1
ATOM 667 O O . TYR A 1 88 ? 8.556 5.047 -17.482 1.00 97.38 88 TYR A O 1
ATOM 675 N N . THR A 1 89 ? 8.516 6.999 -16.391 1.00 96.62 89 THR A N 1
ATOM 676 C CA . THR A 1 89 ? 9.456 6.531 -15.381 1.00 96.62 89 THR A CA 1
ATOM 677 C C . THR A 1 89 ? 8.850 5.345 -14.626 1.00 96.62 89 THR A C 1
ATOM 679 O O . THR A 1 89 ? 9.444 4.277 -14.660 1.00 96.62 89 THR A O 1
ATOM 682 N N . CYS A 1 90 ? 7.658 5.452 -14.009 1.00 96.12 90 CYS A N 1
ATOM 683 C CA . CYS A 1 90 ? 6.862 4.320 -13.462 1.00 96.12 90 CYS A CA 1
ATOM 684 C C . CYS A 1 90 ? 5.404 4.367 -13.902 1.00 96.12 90 CYS A C 1
ATOM 686 O O . CYS A 1 90 ? 4.907 5.416 -14.292 1.00 96.12 90 CYS A O 1
ATOM 688 N N . ARG A 1 91 ? 4.706 3.258 -13.612 1.00 94.94 91 ARG A N 1
ATOM 689 C CA . ARG A 1 91 ? 3.247 3.190 -13.505 1.00 94.94 91 ARG A CA 1
ATOM 690 C C . ARG A 1 91 ? 2.623 4.367 -12.748 1.00 94.94 91 ARG A C 1
ATOM 692 O O . ARG A 1 91 ? 1.704 4.952 -13.262 1.00 94.94 91 ARG A O 1
ATOM 699 N N . LEU A 1 92 ? 3.147 4.786 -11.589 1.00 94.94 92 LEU A N 1
ATOM 700 C CA . LEU A 1 92 ? 2.488 5.845 -10.805 1.00 94.94 92 LEU A CA 1
ATOM 701 C C . LEU A 1 92 ? 2.560 7.210 -11.497 1.00 94.94 92 LEU A C 1
ATOM 703 O O . LEU A 1 92 ? 1.607 7.971 -11.442 1.00 94.94 92 LEU A O 1
ATOM 707 N N . CYS A 1 93 ? 3.663 7.494 -12.196 1.00 96.38 93 CYS A N 1
ATOM 708 C CA . CYS A 1 93 ? 3.758 8.689 -13.031 1.00 96.38 93 CYS A CA 1
ATOM 709 C C . CYS A 1 93 ? 2.845 8.605 -14.264 1.00 96.38 93 CYS A C 1
ATOM 711 O O . CYS A 1 93 ? 2.345 9.633 -14.691 1.00 96.38 93 CYS A O 1
ATOM 713 N N . HIS A 1 94 ? 2.635 7.409 -14.825 1.00 96.69 94 HIS A N 1
ATOM 714 C CA . HIS A 1 94 ? 1.666 7.180 -15.901 1.00 96.69 94 HIS A CA 1
ATOM 715 C C . HIS A 1 94 ? 0.228 7.390 -15.407 1.00 96.69 94 HIS A C 1
ATOM 717 O O . HIS A 1 94 ? -0.491 8.235 -15.922 1.00 96.69 94 HIS A O 1
ATOM 723 N N . ASP A 1 95 ? -0.160 6.663 -14.360 1.00 95.19 95 ASP A N 1
ATOM 724 C CA . ASP A 1 95 ? -1.509 6.614 -13.789 1.00 95.19 95 ASP A CA 1
ATOM 725 C C . ASP A 1 95 ? -1.978 7.983 -13.255 1.00 95.19 95 ASP A C 1
ATOM 727 O O . ASP A 1 95 ? -3.167 8.181 -13.030 1.00 95.19 95 ASP A O 1
ATOM 731 N N . ALA A 1 96 ? -1.049 8.917 -13.020 1.00 95.19 96 ALA A N 1
ATOM 732 C CA . ALA A 1 96 ? -1.338 10.282 -12.587 1.00 95.19 96 ALA A CA 1
ATOM 733 C C . ALA A 1 96 ? -1.695 11.243 -13.736 1.00 95.19 96 ALA A C 1
ATOM 735 O O . ALA A 1 96 ? -2.289 12.288 -13.475 1.00 95.19 96 ALA A O 1
ATOM 736 N N . VAL A 1 97 ? -1.302 10.934 -14.977 1.00 96.50 97 VAL A N 1
ATOM 737 C CA . VAL A 1 97 ? -1.483 11.826 -16.141 1.00 96.50 97 VAL A CA 1
ATOM 738 C C . VAL A 1 97 ? -2.332 11.209 -17.250 1.00 96.50 97 VAL A C 1
ATOM 740 O O . VAL A 1 97 ? -2.857 11.940 -18.084 1.00 96.50 97 VAL A O 1
ATOM 743 N N . GLU A 1 98 ? -2.476 9.886 -17.256 1.00 96.12 98 GLU A N 1
ATOM 744 C CA . GLU A 1 98 ? -3.322 9.148 -18.190 1.00 96.12 98 GLU A CA 1
ATOM 745 C C . GLU A 1 98 ? -4.660 8.758 -17.544 1.00 96.12 98 GLU A C 1
ATOM 747 O O . GLU A 1 98 ? -4.792 8.649 -16.326 1.00 96.12 98 GLU A O 1
ATOM 752 N N . ASP A 1 99 ? -5.665 8.502 -18.377 1.00 95.25 99 ASP A N 1
ATOM 753 C CA . ASP A 1 99 ? -7.023 8.099 -17.985 1.00 95.25 99 ASP A CA 1
ATOM 754 C C . ASP A 1 99 ? -7.182 6.586 -17.731 1.00 95.25 99 ASP A C 1
ATOM 756 O O . ASP A 1 99 ? -8.279 6.098 -17.451 1.00 95.25 99 ASP A O 1
ATOM 760 N N . HIS A 1 100 ? -6.086 5.833 -17.807 1.00 93.00 100 HIS A N 1
ATOM 761 C CA . HIS A 1 100 ? -6.041 4.390 -17.611 1.00 93.00 100 HIS A CA 1
ATOM 762 C C . HIS A 1 100 ? -4.840 3.984 -16.753 1.00 93.00 100 HIS A C 1
ATOM 764 O O . HIS A 1 100 ? -3.900 4.747 -16.539 1.00 93.00 100 HIS A O 1
ATOM 770 N N . GLN A 1 101 ? -4.870 2.752 -16.244 1.00 93.12 101 GLN A N 1
ATOM 771 C CA . GLN A 1 101 ? -3.785 2.200 -15.435 1.00 93.12 101 GLN A CA 1
ATOM 772 C C . GLN A 1 101 ? -2.767 1.468 -16.310 1.00 93.12 101 GLN A C 1
ATOM 774 O O . GLN A 1 101 ? -3.145 0.713 -17.207 1.00 93.12 101 GLN A O 1
ATOM 779 N N . LEU A 1 102 ? -1.477 1.626 -16.012 1.00 94.69 102 LEU A N 1
ATOM 780 C CA . LEU A 1 102 ? -0.409 0.898 -16.694 1.00 94.69 102 LEU A CA 1
ATOM 781 C C . LEU A 1 102 ? -0.388 -0.571 -16.227 1.00 94.69 102 LEU A C 1
ATOM 783 O O . LEU A 1 102 ? -0.068 -0.841 -15.058 1.00 94.69 102 LEU A O 1
ATOM 787 N N . PRO A 1 103 ? -0.628 -1.557 -17.116 1.00 92.88 103 PRO A N 1
ATOM 788 C CA . PRO A 1 103 ? -0.608 -2.975 -16.758 1.00 92.88 103 PRO A CA 1
ATOM 789 C C . PRO A 1 103 ? 0.838 -3.475 -16.609 1.00 92.88 103 PRO A C 1
ATOM 791 O O . PRO A 1 103 ? 1.424 -4.104 -17.487 1.00 92.88 103 PRO A O 1
ATOM 794 N N . ARG A 1 104 ? 1.449 -3.197 -15.451 1.00 90.50 104 ARG A N 1
ATOM 795 C CA . ARG A 1 104 ? 2.892 -3.402 -15.200 1.00 90.50 104 ARG A CA 1
ATOM 796 C C . ARG A 1 104 ? 3.417 -4.803 -15.526 1.00 90.50 104 ARG A C 1
ATOM 798 O O . ARG A 1 104 ? 4.576 -4.937 -15.896 1.00 90.50 104 ARG A O 1
ATOM 805 N N . LYS A 1 105 ? 2.598 -5.848 -15.355 1.00 91.75 105 LYS A N 1
ATOM 806 C CA . LYS A 1 105 ? 3.011 -7.245 -15.582 1.00 91.75 105 LYS A CA 1
ATOM 807 C C . LYS A 1 105 ? 3.194 -7.552 -17.071 1.00 91.75 105 LYS A C 1
ATOM 809 O O . LYS A 1 105 ? 3.975 -8.435 -17.412 1.00 91.75 105 LYS A O 1
ATOM 814 N N . GLU A 1 106 ? 2.516 -6.800 -17.930 1.00 94.88 106 GLU A N 1
ATOM 815 C CA . GLU A 1 106 ? 2.513 -6.974 -19.383 1.00 94.88 106 GLU A CA 1
ATOM 816 C C . GLU A 1 106 ? 3.571 -6.113 -20.078 1.00 94.88 106 GLU A C 1
ATOM 818 O O . GLU A 1 106 ? 3.836 -6.299 -21.261 1.00 94.88 106 GLU A O 1
ATOM 823 N N . THR A 1 107 ? 4.236 -5.203 -19.359 1.00 94.31 107 THR A N 1
ATOM 824 C CA . THR A 1 107 ? 5.315 -4.393 -19.929 1.00 94.31 107 THR A CA 1
ATOM 825 C C . THR A 1 107 ? 6.463 -5.270 -20.444 1.00 94.31 107 THR A C 1
ATOM 827 O O . THR A 1 107 ? 7.152 -5.954 -19.677 1.00 94.31 107 THR A O 1
ATOM 830 N N . VAL A 1 108 ? 6.710 -5.190 -21.755 1.00 95.38 108 VAL A N 1
ATOM 831 C CA . VAL A 1 108 ? 7.756 -5.954 -22.461 1.00 95.38 108 VAL A CA 1
ATOM 832 C C . VAL A 1 108 ? 9.023 -5.133 -22.695 1.00 95.38 108 VAL A C 1
ATOM 834 O O . VAL A 1 108 ? 10.116 -5.703 -22.765 1.00 95.38 108 VAL A O 1
ATOM 837 N N . HIS A 1 109 ? 8.913 -3.804 -22.767 1.00 96.19 109 HIS A N 1
ATOM 838 C CA . HIS A 1 109 ? 10.021 -2.928 -23.146 1.00 96.19 109 HIS A CA 1
ATOM 839 C C . HIS A 1 109 ? 10.411 -1.923 -22.055 1.00 96.19 109 HIS A C 1
ATOM 841 O O . HIS A 1 109 ? 9.583 -1.456 -21.269 1.00 96.19 109 HIS A O 1
ATOM 847 N N . MET A 1 110 ? 11.701 -1.584 -22.032 1.00 96.56 110 MET A N 1
ATOM 848 C CA . MET A 1 110 ? 12.288 -0.536 -21.202 1.00 96.56 110 MET A CA 1
ATOM 849 C C . MET A 1 110 ? 13.220 0.358 -22.026 1.00 96.56 110 MET A C 1
ATOM 851 O O . MET A 1 110 ? 13.804 -0.082 -23.018 1.00 96.56 110 MET A O 1
ATOM 855 N N . LEU A 1 111 ? 13.372 1.605 -21.591 1.00 97.56 111 LEU A N 1
ATOM 856 C CA . LEU A 1 111 ? 14.215 2.613 -22.226 1.00 97.56 111 LEU A CA 1
ATOM 857 C C . LEU A 1 111 ? 15.285 3.077 -21.241 1.00 97.56 111 LEU A C 1
ATOM 859 O O . LEU A 1 111 ? 14.975 3.595 -20.168 1.00 97.56 111 LEU A O 1
ATOM 863 N N . CYS A 1 112 ? 16.554 2.884 -21.592 1.00 97.50 112 CYS A N 1
ATOM 864 C CA . CYS A 1 112 ? 17.677 3.311 -20.767 1.00 97.50 112 CYS A CA 1
ATOM 865 C C . CYS A 1 112 ? 17.809 4.837 -20.767 1.00 97.50 112 CYS A C 1
ATOM 867 O O . CYS A 1 112 ? 18.045 5.437 -21.813 1.00 97.50 112 CYS A O 1
ATOM 869 N N . MET A 1 113 ? 17.745 5.457 -19.588 1.00 97.12 113 MET A N 1
ATOM 870 C CA . MET A 1 113 ? 17.886 6.910 -19.433 1.00 97.12 113 MET A CA 1
ATOM 871 C C . MET A 1 113 ? 19.341 7.397 -19.520 1.00 97.12 113 MET A C 1
ATOM 873 O O . MET A 1 113 ? 19.571 8.596 -19.608 1.00 97.12 113 MET A O 1
ATOM 877 N N . VAL A 1 114 ? 20.322 6.486 -19.508 1.00 95.81 114 VAL A N 1
ATOM 878 C CA . VAL A 1 114 ? 21.754 6.826 -19.622 1.00 95.81 114 VAL A CA 1
ATOM 879 C C . VAL A 1 114 ? 22.194 6.932 -21.083 1.00 95.81 114 VAL A C 1
ATOM 881 O O . VAL A 1 114 ? 22.933 7.842 -21.437 1.00 95.81 114 VAL A O 1
ATOM 884 N N . CYS A 1 115 ? 21.757 6.003 -21.941 1.00 95.00 115 CYS A N 1
ATOM 885 C CA . CYS A 1 115 ? 22.220 5.926 -23.335 1.00 95.00 115 CYS A CA 1
ATOM 886 C C . CYS A 1 115 ? 21.104 5.968 -24.393 1.00 95.00 115 CYS A C 1
ATOM 888 O O . CYS A 1 115 ? 21.393 5.800 -25.583 1.00 95.00 115 CYS A O 1
ATOM 890 N N . GLY A 1 116 ? 19.841 6.118 -23.977 1.00 94.88 116 GLY A N 1
ATOM 891 C CA . GLY A 1 116 ? 18.677 6.175 -24.869 1.00 94.88 116 GLY A CA 1
ATOM 892 C C . GLY A 1 116 ? 18.321 4.849 -25.551 1.00 94.88 116 GLY A C 1
ATOM 893 O O . GLY A 1 116 ? 17.580 4.841 -26.527 1.00 94.88 116 GLY A O 1
ATOM 894 N N . CYS A 1 117 ? 18.866 3.716 -25.096 1.00 95.50 117 CYS A N 1
ATOM 895 C CA . CYS A 1 117 ? 18.589 2.413 -25.705 1.00 95.50 117 CYS A CA 1
ATOM 896 C C . CYS A 1 117 ? 17.196 1.897 -25.316 1.00 95.50 117 CYS A C 1
ATOM 898 O O . CYS A 1 117 ? 16.973 1.573 -24.146 1.00 95.50 117 CYS A O 1
ATOM 900 N N . ALA A 1 118 ? 16.293 1.769 -26.290 1.00 96.31 118 ALA A N 1
ATOM 901 C CA . ALA A 1 118 ? 15.075 0.974 -26.150 1.00 96.31 118 ALA A CA 1
ATOM 902 C C . ALA A 1 118 ? 15.397 -0.517 -26.327 1.00 96.31 118 ALA A C 1
ATOM 904 O O . ALA A 1 118 ? 16.093 -0.914 -27.267 1.00 96.31 118 ALA A O 1
ATOM 905 N N . GLN A 1 119 ? 14.895 -1.349 -25.418 1.00 95.38 119 GLN A N 1
ATOM 906 C CA . GLN A 1 119 ? 15.192 -2.781 -25.356 1.00 95.38 119 GLN A CA 1
ATOM 907 C C . GLN A 1 119 ? 14.094 -3.553 -24.614 1.00 95.38 119 GLN A C 1
ATOM 909 O O . GLN A 1 119 ? 13.193 -2.966 -24.015 1.00 95.38 119 GLN A O 1
ATOM 914 N N . LYS A 1 120 ? 14.181 -4.888 -24.611 1.00 96.19 120 LYS A N 1
ATOM 915 C CA . LYS A 1 120 ? 13.350 -5.715 -23.724 1.00 96.19 120 LYS A CA 1
ATOM 916 C C . LYS A 1 120 ? 13.680 -5.447 -22.252 1.00 96.19 120 LYS A C 1
ATOM 918 O O . LYS A 1 120 ? 14.823 -5.129 -21.913 1.00 96.19 120 LYS A O 1
ATOM 923 N N . VAL A 1 121 ? 12.675 -5.596 -21.390 1.00 96.31 121 VAL A N 1
ATOM 924 C CA . VAL A 1 121 ? 12.817 -5.473 -19.931 1.00 96.31 121 VAL A CA 1
ATOM 925 C C . VAL A 1 121 ? 13.898 -6.408 -19.389 1.00 96.31 121 VAL A C 1
ATOM 927 O O . VAL A 1 121 ? 13.950 -7.587 -19.735 1.00 96.31 121 VAL A O 1
ATOM 930 N N . GLY A 1 122 ? 14.737 -5.882 -18.503 1.00 96.56 122 GLY A N 1
ATOM 931 C CA . GLY A 1 122 ? 15.850 -6.600 -17.893 1.00 96.56 122 GLY A CA 1
ATOM 932 C C . GLY A 1 122 ? 16.405 -5.856 -16.681 1.00 96.56 122 GLY A C 1
ATOM 933 O O . GLY A 1 122 ? 15.938 -4.774 -16.331 1.00 96.56 122 GLY A O 1
ATOM 934 N N . ASP A 1 123 ? 17.405 -6.442 -16.039 1.00 96.88 123 ASP A N 1
ATOM 935 C CA . ASP A 1 123 ? 18.138 -5.873 -14.903 1.00 96.88 123 ASP A CA 1
ATOM 936 C C . ASP A 1 123 ? 19.214 -4.855 -15.316 1.00 96.88 123 ASP A C 1
ATOM 938 O O . ASP A 1 123 ? 19.683 -4.091 -14.473 1.00 96.88 123 ASP A O 1
ATOM 942 N N . GLY A 1 124 ? 19.570 -4.780 -16.601 1.00 96.94 124 GLY A N 1
ATOM 943 C CA . GLY A 1 124 ? 20.569 -3.850 -17.122 1.00 96.94 124 GLY A CA 1
ATOM 944 C C . GLY A 1 124 ? 20.374 -3.471 -18.588 1.00 96.94 124 GLY A C 1
ATOM 945 O O . GLY A 1 124 ? 19.616 -4.091 -19.342 1.00 96.94 124 GLY A O 1
ATOM 946 N N . CYS A 1 125 ? 21.059 -2.408 -19.004 1.00 97.25 125 CYS A N 1
ATOM 947 C CA . CYS A 1 125 ? 21.046 -1.971 -20.392 1.00 97.25 125 CYS A CA 1
ATOM 948 C C . CYS A 1 125 ? 21.943 -2.859 -21.264 1.00 97.25 125 CYS A C 1
ATOM 950 O O . CYS A 1 125 ? 23.133 -2.987 -20.992 1.00 97.25 125 CYS A O 1
ATOM 952 N N . VAL A 1 126 ? 21.412 -3.393 -22.369 1.00 95.81 126 VAL A N 1
ATOM 953 C CA . VAL A 1 126 ? 22.186 -4.245 -23.298 1.00 95.81 126 VAL A CA 1
ATOM 954 C C . VAL A 1 126 ? 23.203 -3.462 -24.132 1.00 95.81 126 VAL A C 1
ATOM 956 O O . VAL A 1 126 ? 24.128 -4.054 -24.673 1.00 95.81 126 VAL A O 1
ATOM 959 N N . LYS A 1 127 ? 23.036 -2.137 -24.251 1.00 95.06 127 LYS A N 1
ATOM 960 C CA . LYS A 1 127 ? 23.918 -1.270 -25.048 1.00 95.06 127 LYS A CA 1
ATOM 961 C C . LYS A 1 127 ? 25.081 -0.713 -24.229 1.00 95.06 127 LYS A C 1
ATOM 963 O O . LYS A 1 127 ? 26.218 -0.803 -24.669 1.00 95.06 127 LYS A O 1
ATOM 968 N N . CYS A 1 128 ? 24.807 -0.115 -23.066 1.00 96.00 128 CYS A N 1
ATOM 969 C CA . CYS A 1 128 ? 25.839 0.526 -22.239 1.00 96.00 128 CYS A CA 1
ATOM 970 C C . CYS A 1 128 ? 26.256 -0.289 -21.008 1.00 96.00 128 CYS A C 1
ATOM 972 O O . CYS A 1 128 ? 27.145 0.136 -20.279 1.00 96.00 128 CYS A O 1
ATOM 974 N N . GLY A 1 129 ? 25.606 -1.424 -20.733 1.00 95.44 129 GLY A N 1
ATOM 975 C CA . GLY A 1 129 ? 25.920 -2.291 -19.593 1.00 95.44 129 GLY A CA 1
ATOM 976 C C . GLY A 1 129 ? 25.505 -1.741 -18.224 1.00 95.44 129 GLY A C 1
ATOM 977 O O . GLY A 1 129 ? 25.637 -2.441 -17.225 1.00 95.44 129 GLY A O 1
ATOM 978 N N . THR A 1 130 ? 24.991 -0.509 -18.140 1.00 96.38 130 THR A N 1
ATOM 979 C CA . THR A 1 130 ? 24.566 0.086 -16.866 1.00 96.38 130 THR A CA 1
ATOM 980 C C . THR A 1 130 ? 23.403 -0.699 -16.261 1.00 96.38 130 THR A C 1
ATOM 982 O O . THR A 1 130 ? 22.401 -0.946 -16.938 1.00 96.38 130 THR A O 1
ATOM 985 N N . ALA A 1 131 ? 23.516 -1.048 -14.978 1.00 97.19 131 ALA A N 1
ATOM 986 C CA . ALA A 1 131 ? 22.430 -1.664 -14.224 1.00 97.19 131 ALA A CA 1
ATOM 987 C C . ALA A 1 131 ? 21.196 -0.746 -14.207 1.00 97.19 131 ALA A C 1
ATOM 989 O O . ALA A 1 131 ? 21.299 0.467 -14.008 1.00 97.19 131 ALA A O 1
ATOM 990 N N . ALA A 1 132 ? 20.015 -1.321 -14.412 1.00 96.62 132 ALA A N 1
ATOM 991 C CA . ALA A 1 132 ? 18.758 -0.586 -14.411 1.00 96.62 132 ALA A CA 1
ATOM 992 C C . ALA A 1 132 ? 18.381 -0.113 -12.996 1.00 96.62 132 ALA A C 1
ATOM 994 O O . ALA A 1 132 ? 17.772 0.949 -12.850 1.00 96.62 132 ALA A O 1
ATOM 995 N N . ALA A 1 133 ? 18.746 -0.898 -11.978 1.00 97.06 133 ALA A N 1
ATOM 996 C CA . ALA A 1 133 ? 18.624 -0.598 -10.554 1.00 97.06 133 ALA A CA 1
ATOM 997 C C . ALA A 1 133 ? 19.338 -1.674 -9.707 1.00 97.06 133 ALA A C 1
ATOM 999 O O . ALA A 1 133 ? 19.562 -2.783 -10.190 1.00 97.06 133 ALA A O 1
ATOM 1000 N N . ARG A 1 134 ? 19.600 -1.392 -8.424 1.00 95.38 134 ARG A N 1
ATOM 1001 C CA . ARG A 1 134 ? 20.025 -2.383 -7.410 1.00 95.38 134 ARG A CA 1
ATOM 1002 C C . ARG A 1 134 ? 19.041 -3.538 -7.239 1.00 95.38 134 ARG A C 1
ATOM 1004 O O . ARG A 1 134 ? 19.463 -4.676 -7.063 1.00 95.38 134 ARG A O 1
ATOM 1011 N N . TYR A 1 135 ? 17.740 -3.251 -7.256 1.00 96.62 135 TYR A N 1
ATOM 1012 C CA . TYR A 1 135 ? 16.687 -4.260 -7.198 1.00 96.62 135 TYR A CA 1
ATOM 1013 C C . TYR A 1 135 ? 15.887 -4.275 -8.498 1.00 96.62 135 TYR A C 1
ATOM 1015 O O . TYR A 1 135 ? 15.335 -3.249 -8.902 1.00 96.62 135 TYR A O 1
ATOM 1023 N N . TYR A 1 136 ? 15.766 -5.457 -9.103 1.00 97.31 136 TYR A N 1
ATOM 1024 C CA . TYR A 1 136 ? 14.880 -5.719 -10.233 1.00 97.31 136 TYR A CA 1
ATOM 1025 C C . TYR A 1 136 ? 14.003 -6.942 -9.959 1.00 97.31 136 TYR A C 1
ATOM 1027 O O . TYR A 1 136 ? 14.490 -8.008 -9.587 1.00 97.31 136 TYR A O 1
ATOM 1035 N N . CYS A 1 137 ? 12.699 -6.804 -10.196 1.00 96.81 137 CYS A N 1
ATOM 1036 C CA . CYS A 1 137 ? 11.767 -7.924 -10.212 1.00 96.81 137 CYS A CA 1
ATOM 1037 C C . CYS A 1 137 ? 11.180 -8.120 -11.610 1.00 96.81 137 CYS A C 1
ATOM 1039 O O . CYS A 1 137 ? 10.373 -7.310 -12.071 1.00 96.81 137 CYS A O 1
ATOM 1041 N N . GLY A 1 138 ? 11.513 -9.245 -12.247 1.00 95.06 138 GLY A N 1
ATOM 1042 C CA . GLY A 1 138 ? 10.997 -9.608 -13.568 1.00 95.06 138 GLY A CA 1
ATOM 1043 C C . GLY A 1 138 ? 9.508 -9.965 -13.602 1.00 95.06 138 GLY A C 1
ATOM 1044 O O . GLY A 1 138 ? 8.901 -9.857 -14.665 1.00 95.06 138 GLY A O 1
ATOM 1045 N N . VAL A 1 139 ? 8.908 -10.340 -12.467 1.00 95.06 139 VAL A N 1
ATOM 1046 C CA . VAL A 1 139 ? 7.466 -10.636 -12.359 1.00 95.06 139 VAL A CA 1
ATOM 1047 C C . VAL A 1 139 ? 6.656 -9.342 -12.270 1.00 95.06 139 VAL A C 1
ATOM 1049 O O . VAL A 1 139 ? 5.682 -9.156 -12.991 1.00 95.06 139 VAL A O 1
ATOM 1052 N N . CYS A 1 140 ? 7.077 -8.418 -11.404 1.00 94.12 140 CYS A N 1
ATOM 1053 C CA . CYS A 1 140 ? 6.375 -7.154 -11.175 1.00 94.12 140 CYS A CA 1
ATOM 1054 C C . CYS A 1 140 ? 6.775 -6.032 -12.142 1.00 94.12 140 CYS A C 1
ATOM 1056 O O . CYS A 1 140 ? 6.131 -4.984 -12.115 1.00 94.12 140 CYS A O 1
ATOM 1058 N N . LYS A 1 141 ? 7.862 -6.216 -12.906 1.00 95.88 141 LYS A N 1
ATOM 1059 C CA . LYS A 1 141 ? 8.559 -5.166 -13.672 1.00 95.88 141 LYS A CA 1
ATOM 1060 C C . LYS A 1 141 ? 8.858 -3.939 -12.802 1.00 95.88 141 LYS A C 1
ATOM 1062 O O . LYS A 1 141 ? 8.528 -2.805 -13.140 1.00 95.88 141 LYS A O 1
ATOM 1067 N N . LEU A 1 142 ? 9.437 -4.192 -11.626 1.00 95.56 142 LEU A N 1
ATOM 1068 C CA . LEU A 1 142 ? 9.803 -3.163 -10.651 1.00 95.56 142 LEU A CA 1
ATOM 1069 C C . LEU A 1 142 ? 11.320 -2.994 -10.626 1.00 95.56 142 LEU A C 1
ATOM 1071 O O . LEU A 1 142 ? 12.031 -3.973 -10.409 1.00 95.56 142 LEU A O 1
ATOM 1075 N N . TRP A 1 143 ? 11.779 -1.754 -10.781 1.00 97.25 143 TRP A N 1
ATOM 1076 C CA . TRP A 1 143 ? 13.171 -1.345 -10.603 1.00 97.25 143 TRP A CA 1
ATOM 1077 C C . TRP A 1 143 ? 13.247 -0.340 -9.460 1.00 97.25 143 TRP A C 1
ATOM 1079 O O . TRP A 1 143 ? 12.492 0.635 -9.461 1.00 97.25 143 TRP A O 1
ATOM 1089 N N . ASN A 1 144 ? 14.141 -0.573 -8.501 1.00 95.88 144 ASN A N 1
ATOM 1090 C CA . ASN A 1 144 ? 14.387 0.347 -7.397 1.00 95.88 144 ASN A CA 1
ATOM 1091 C C . ASN A 1 144 ? 15.874 0.381 -7.031 1.00 95.88 144 ASN A C 1
ATOM 1093 O O . ASN A 1 144 ? 16.456 -0.634 -6.655 1.00 95.88 144 ASN A O 1
ATOM 1097 N N . ASP A 1 145 ? 16.471 1.558 -7.154 1.00 95.19 145 ASP A N 1
ATOM 1098 C CA . ASP A 1 145 ? 17.897 1.819 -6.943 1.00 95.19 145 ASP A CA 1
ATOM 1099 C C . ASP A 1 145 ? 18.192 2.506 -5.599 1.00 95.19 145 ASP A C 1
ATOM 1101 O O . ASP A 1 145 ? 19.325 2.890 -5.305 1.00 95.19 145 ASP A O 1
ATOM 1105 N N . ASP A 1 146 ? 17.153 2.674 -4.780 1.00 93.25 146 ASP A N 1
ATOM 1106 C CA . ASP A 1 146 ? 17.219 3.293 -3.461 1.00 93.25 146 ASP A CA 1
ATOM 1107 C C . ASP A 1 146 ? 17.957 2.368 -2.465 1.00 93.25 146 ASP A C 1
ATOM 1109 O O . ASP A 1 146 ? 17.466 1.263 -2.212 1.00 93.25 146 ASP A O 1
ATOM 1113 N N . PRO A 1 147 ? 19.126 2.773 -1.921 1.00 91.12 147 PRO A N 1
ATOM 1114 C CA . PRO A 1 147 ? 19.907 1.945 -0.999 1.00 91.12 147 PRO A CA 1
ATOM 1115 C C . PRO A 1 147 ? 19.195 1.685 0.330 1.00 91.12 147 PRO A C 1
ATOM 1117 O O . PRO A 1 147 ? 19.449 0.659 0.958 1.00 91.12 147 PRO A O 1
ATOM 1120 N N . ASP A 1 148 ? 18.289 2.575 0.735 1.00 91.62 148 ASP A N 1
ATOM 1121 C CA . ASP A 1 148 ? 17.635 2.520 2.042 1.00 91.62 148 ASP A CA 1
ATOM 1122 C C . ASP A 1 148 ? 16.379 1.635 2.019 1.00 91.62 148 ASP A C 1
ATOM 1124 O O . ASP A 1 148 ? 15.796 1.312 3.056 1.00 91.62 148 ASP A O 1
ATOM 1128 N N . LYS A 1 149 ? 15.957 1.193 0.827 1.00 90.25 149 LYS A N 1
ATOM 1129 C CA . LYS A 1 149 ? 14.763 0.366 0.631 1.00 90.25 149 LYS A CA 1
ATOM 1130 C C . LYS A 1 149 ? 15.147 -1.038 0.196 1.00 90.25 149 LYS A C 1
ATOM 1132 O O . LYS A 1 149 ? 15.321 -1.324 -0.987 1.00 90.25 149 LYS A O 1
ATOM 1137 N N . SER A 1 150 ? 15.175 -1.947 1.166 1.00 93.56 150 SER A N 1
ATOM 1138 C CA . SER A 1 150 ? 15.160 -3.383 0.878 1.00 93.56 150 SER A CA 1
ATOM 1139 C C . SER A 1 150 ? 13.793 -3.780 0.321 1.00 93.56 150 SER A C 1
ATOM 1141 O O . SER A 1 150 ? 12.762 -3.399 0.877 1.00 93.56 150 SER A O 1
ATOM 1143 N N . ILE A 1 151 ? 13.771 -4.518 -0.788 1.00 95.06 151 ILE A N 1
ATOM 1144 C CA . ILE A 1 151 ? 12.542 -4.980 -1.440 1.00 95.06 151 ILE A CA 1
ATOM 1145 C C . ILE A 1 151 ? 12.666 -6.476 -1.710 1.00 95.06 151 ILE A C 1
ATOM 1147 O O . ILE A 1 151 ? 13.717 -6.960 -2.126 1.00 95.06 151 ILE A O 1
ATOM 1151 N N . TYR A 1 152 ? 11.573 -7.207 -1.521 1.00 94.62 152 TYR A N 1
ATOM 1152 C CA . TYR A 1 152 ? 11.471 -8.619 -1.873 1.00 94.62 152 TYR A CA 1
ATOM 1153 C C . TYR A 1 152 ? 10.186 -8.895 -2.647 1.00 94.62 152 TYR A C 1
ATOM 1155 O O . TYR A 1 152 ? 9.201 -8.166 -2.534 1.00 94.62 152 TYR A O 1
ATOM 1163 N N . HIS A 1 153 ? 10.187 -9.966 -3.438 1.00 94.81 153 HIS A N 1
ATOM 1164 C CA . HIS A 1 153 ? 8.984 -10.464 -4.095 1.00 94.81 153 HIS A CA 1
ATOM 1165 C C . HIS A 1 153 ? 8.373 -11.589 -3.256 1.00 94.81 153 HIS A C 1
ATOM 1167 O O . HIS A 1 153 ? 9.083 -12.508 -2.852 1.00 94.81 153 HIS A O 1
ATOM 1173 N N . CYS A 1 154 ? 7.068 -11.526 -2.994 1.00 94.06 154 CYS A N 1
ATOM 1174 C CA . CYS A 1 154 ? 6.326 -12.642 -2.415 1.00 94.06 154 CYS A CA 1
ATOM 1175 C C . CYS A 1 154 ? 5.568 -13.353 -3.534 1.00 94.06 154 CYS A C 1
ATOM 1177 O O . CYS A 1 154 ? 4.658 -12.760 -4.111 1.00 94.06 154 CYS A O 1
ATOM 1179 N N . ASN A 1 155 ? 5.925 -14.610 -3.807 1.00 93.56 155 ASN A N 1
ATOM 1180 C CA . ASN A 1 155 ? 5.279 -15.414 -4.848 1.00 93.56 155 ASN A CA 1
ATOM 1181 C C . ASN A 1 155 ? 3.788 -15.635 -4.553 1.00 93.56 155 ASN A C 1
ATOM 1183 O O . ASN A 1 155 ? 2.970 -15.480 -5.452 1.00 93.56 155 ASN A O 1
ATOM 1187 N N . ASP A 1 156 ? 3.435 -15.899 -3.292 1.00 90.38 156 ASP A N 1
ATOM 1188 C CA . ASP A 1 156 ? 2.048 -16.161 -2.883 1.00 90.38 156 ASP A CA 1
ATOM 1189 C C . ASP A 1 156 ? 1.148 -14.924 -3.033 1.00 90.38 156 ASP A C 1
ATOM 1191 O O . ASP A 1 156 ? -0.019 -15.034 -3.396 1.00 90.38 156 ASP A O 1
ATOM 1195 N N . CYS A 1 157 ? 1.688 -13.719 -2.804 1.00 87.56 157 CYS A N 1
ATOM 1196 C CA . CYS A 1 157 ? 0.968 -12.472 -3.087 1.00 87.56 157 CYS A CA 1
ATOM 1197 C C . CYS A 1 157 ? 1.110 -12.011 -4.550 1.00 87.56 157 CYS A C 1
ATOM 1199 O O . CYS A 1 157 ? 0.369 -11.139 -4.991 1.00 87.56 157 CYS A O 1
ATOM 1201 N N . GLY A 1 158 ? 2.108 -12.493 -5.291 1.00 89.94 158 GLY A N 1
ATOM 1202 C CA . GLY A 1 158 ? 2.421 -12.031 -6.645 1.00 89.94 158 GLY A CA 1
ATOM 1203 C C . GLY A 1 158 ? 2.817 -10.550 -6.747 1.00 89.94 158 GLY A C 1
ATOM 1204 O O . GLY A 1 158 ? 2.661 -9.953 -7.818 1.00 89.94 158 GLY A O 1
ATOM 1205 N N . ILE A 1 159 ? 3.307 -9.943 -5.656 1.00 90.50 159 ILE A N 1
ATOM 1206 C CA . ILE A 1 159 ? 3.730 -8.533 -5.590 1.00 90.50 159 ILE A CA 1
ATOM 1207 C C . ILE A 1 159 ? 5.038 -8.355 -4.809 1.00 90.50 159 ILE A C 1
ATOM 1209 O O . ILE A 1 159 ? 5.385 -9.150 -3.933 1.00 90.50 159 ILE A O 1
ATOM 1213 N N . CYS A 1 160 ? 5.758 -7.274 -5.116 1.00 92.81 160 CYS A N 1
ATOM 1214 C CA . CYS A 1 160 ? 6.924 -6.846 -4.344 1.00 92.81 160 CYS A CA 1
ATOM 1215 C C . CYS A 1 160 ? 6.503 -6.035 -3.114 1.00 92.81 160 CYS A C 1
ATOM 1217 O O . CYS A 1 160 ? 5.601 -5.201 -3.207 1.00 92.81 160 CYS A O 1
ATOM 1219 N N . ARG A 1 161 ? 7.187 -6.236 -1.986 1.00 89.81 161 ARG A N 1
ATOM 1220 C CA . ARG A 1 161 ? 6.994 -5.497 -0.732 1.00 89.81 161 ARG A CA 1
ATOM 1221 C C . ARG A 1 161 ? 8.323 -4.952 -0.222 1.00 89.81 161 ARG A C 1
ATOM 1223 O O . ARG A 1 161 ? 9.377 -5.512 -0.511 1.00 89.81 161 ARG A O 1
ATOM 1230 N N . VAL A 1 162 ? 8.254 -3.865 0.541 1.00 91.19 162 VAL A N 1
ATOM 1231 C CA . VAL A 1 162 ? 9.414 -3.302 1.244 1.00 91.19 162 VAL A CA 1
ATOM 1232 C C . VAL A 1 162 ? 9.689 -4.151 2.488 1.00 91.19 162 VAL A C 1
ATOM 1234 O O . VAL A 1 162 ? 8.772 -4.417 3.263 1.00 91.19 162 VAL A O 1
ATOM 1237 N N . GLY A 1 163 ? 10.930 -4.601 2.639 1.00 91.56 163 GLY A N 1
ATOM 1238 C CA . GLY A 1 163 ? 11.403 -5.497 3.691 1.00 91.56 163 GLY A CA 1
ATOM 1239 C C . GLY A 1 163 ? 12.630 -6.298 3.248 1.00 91.56 163 GLY A C 1
ATOM 1240 O O . GLY A 1 163 ? 12.985 -6.325 2.069 1.00 91.56 163 GLY A O 1
ATOM 1241 N N . GLN A 1 164 ? 13.281 -6.965 4.192 1.00 91.69 164 GLN A N 1
ATOM 1242 C CA . GLN A 1 164 ? 14.450 -7.817 3.965 1.00 91.69 164 GLN A CA 1
ATOM 1243 C C . GLN A 1 164 ? 14.098 -9.171 3.336 1.00 91.69 164 GLN A C 1
ATOM 1245 O O . GLN A 1 164 ? 14.964 -9.797 2.717 1.00 91.69 164 GLN A O 1
ATOM 1250 N N . GLY A 1 165 ? 12.858 -9.639 3.492 1.00 91.25 165 GLY A N 1
ATOM 1251 C CA . GLY A 1 165 ? 12.351 -10.829 2.817 1.00 91.25 165 GLY A CA 1
ATOM 1252 C C . GLY A 1 165 ? 11.491 -11.743 3.679 1.00 91.25 165 GLY A C 1
ATOM 1253 O O . GLY A 1 165 ? 11.422 -11.625 4.903 1.00 91.25 165 GLY A O 1
ATOM 1254 N N . LEU A 1 166 ? 10.869 -12.717 3.011 1.00 91.50 166 LEU A N 1
ATOM 1255 C CA . LEU A 1 166 ? 10.198 -13.826 3.684 1.00 91.50 166 LEU A CA 1
ATOM 1256 C C . LEU A 1 166 ? 11.217 -14.654 4.484 1.00 91.50 166 LEU A C 1
ATOM 1258 O O . LEU A 1 166 ? 12.290 -14.977 3.977 1.00 91.50 166 LEU A O 1
ATOM 1262 N N . GLY A 1 167 ? 10.885 -14.985 5.731 1.00 88.88 167 GLY A N 1
ATOM 1263 C CA . GLY A 1 167 ? 11.765 -15.705 6.657 1.00 88.88 167 GLY A CA 1
ATOM 1264 C C . GLY A 1 167 ? 12.815 -14.832 7.353 1.00 88.88 167 GLY A C 1
ATOM 1265 O O . GLY A 1 167 ? 13.612 -15.362 8.121 1.00 88.88 167 GLY A O 1
ATOM 1266 N N . LYS A 1 168 ? 12.821 -13.514 7.106 1.00 91.56 168 LYS A N 1
ATOM 1267 C CA . LYS A 1 168 ? 13.663 -12.544 7.822 1.00 91.56 168 LYS A CA 1
ATOM 1268 C C . LYS A 1 168 ? 12.801 -11.632 8.687 1.00 91.56 168 LYS A C 1
ATOM 1270 O O . LYS A 1 168 ? 12.598 -11.899 9.864 1.00 91.56 168 LYS A O 1
ATOM 1275 N N . ASP A 1 169 ? 12.251 -10.584 8.088 1.00 90.44 169 ASP A N 1
ATOM 1276 C CA . ASP A 1 169 ? 11.407 -9.586 8.744 1.00 90.44 169 ASP A CA 1
ATOM 1277 C C . ASP A 1 169 ? 9.920 -9.752 8.406 1.00 90.44 169 ASP A C 1
ATOM 1279 O O . ASP A 1 169 ? 9.070 -9.215 9.117 1.00 90.44 169 ASP A O 1
ATOM 1283 N N . PHE A 1 170 ? 9.588 -10.554 7.389 1.00 91.44 170 PHE A N 1
ATOM 1284 C CA . PHE A 1 170 ? 8.216 -10.921 7.040 1.00 91.44 170 PHE A CA 1
ATOM 1285 C C . PHE A 1 170 ? 8.025 -12.434 6.923 1.00 91.44 170 PHE A C 1
ATOM 1287 O O . PHE A 1 170 ? 8.953 -13.186 6.641 1.00 91.44 170 PHE A O 1
ATOM 1294 N N . PHE A 1 171 ? 6.786 -12.885 7.072 1.00 90.50 171 PHE A N 1
ATOM 1295 C CA . PHE A 1 171 ? 6.333 -14.212 6.664 1.00 90.50 171 PHE A CA 1
ATOM 1296 C C . PHE A 1 171 ? 5.003 -14.083 5.918 1.00 90.50 171 PHE A C 1
ATOM 1298 O O . PHE A 1 171 ? 4.242 -13.141 6.149 1.00 90.50 171 PHE A O 1
ATOM 1305 N N . HIS A 1 172 ? 4.715 -15.005 5.002 1.00 89.50 172 HIS A N 1
ATOM 1306 C CA . HIS A 1 172 ? 3.410 -15.055 4.353 1.00 89.50 172 HIS A CA 1
ATOM 1307 C C . HIS A 1 172 ? 2.458 -15.907 5.200 1.00 89.50 172 HIS A C 1
ATOM 1309 O O . HIS A 1 172 ? 2.758 -17.054 5.528 1.00 89.50 172 HIS A O 1
ATOM 1315 N N . CYS A 1 173 ? 1.309 -15.347 5.573 1.00 86.25 173 CYS A N 1
ATOM 1316 C CA . CYS A 1 173 ? 0.269 -16.061 6.300 1.00 86.25 173 CYS A CA 1
ATOM 1317 C C . CYS A 1 173 ? -0.808 -16.534 5.319 1.00 86.25 173 CYS A C 1
ATOM 1319 O O . CYS A 1 173 ? -1.660 -15.742 4.928 1.00 86.25 173 CYS A O 1
ATOM 1321 N N . ASN A 1 174 ? -0.818 -17.828 4.981 1.00 83.69 174 ASN A N 1
ATOM 1322 C CA . ASN A 1 174 ? -1.781 -18.410 4.030 1.00 83.69 174 ASN A CA 1
ATOM 1323 C C . ASN A 1 174 ? -3.246 -18.249 4.461 1.00 83.69 174 ASN A C 1
ATOM 1325 O O . ASN A 1 174 ? -4.131 -18.121 3.629 1.00 83.69 174 ASN A O 1
ATOM 1329 N N . LYS A 1 175 ? -3.527 -18.233 5.768 1.00 81.50 175 LYS A N 1
ATOM 1330 C CA . LYS A 1 175 ? -4.897 -18.010 6.259 1.00 81.50 175 LYS A CA 1
ATOM 1331 C C . LYS A 1 175 ? -5.366 -16.582 5.974 1.00 81.50 175 LYS A C 1
ATOM 1333 O O . LYS A 1 175 ? -6.504 -16.352 5.584 1.00 81.50 175 LYS A O 1
ATOM 1338 N N . CYS A 1 176 ? -4.467 -15.622 6.145 1.00 77.75 176 CYS A N 1
ATOM 1339 C CA . CYS A 1 176 ? -4.753 -14.209 5.947 1.00 77.75 176 CYS A CA 1
ATOM 1340 C C . CYS A 1 176 ? -4.502 -13.749 4.500 1.00 77.75 176 CYS A C 1
ATOM 1342 O O . CYS A 1 176 ? -4.910 -12.649 4.140 1.00 77.75 176 CYS A O 1
ATOM 1344 N N . MET A 1 177 ? -3.850 -14.584 3.681 1.00 78.81 177 MET A N 1
ATOM 1345 C CA . MET A 1 177 ? -3.401 -14.291 2.314 1.00 78.81 177 MET A CA 1
ATOM 1346 C C . MET A 1 177 ? -2.548 -13.012 2.229 1.00 78.81 177 MET A C 1
ATOM 1348 O O . MET A 1 177 ? -2.615 -12.250 1.265 1.00 78.81 177 MET A O 1
ATOM 1352 N N . ALA A 1 178 ? -1.732 -12.758 3.259 1.00 82.50 178 ALA A N 1
ATOM 1353 C CA . ALA A 1 178 ? -0.975 -11.518 3.412 1.00 82.50 178 ALA A CA 1
ATOM 1354 C C . ALA A 1 178 ? 0.426 -11.750 3.995 1.00 82.50 178 ALA A C 1
ATOM 1356 O O . ALA A 1 178 ? 0.639 -12.651 4.808 1.00 82.50 178 ALA A O 1
ATOM 1357 N N . CYS A 1 179 ? 1.379 -10.892 3.615 1.00 86.38 179 CYS A N 1
ATOM 1358 C CA . CYS A 1 179 ? 2.693 -10.844 4.2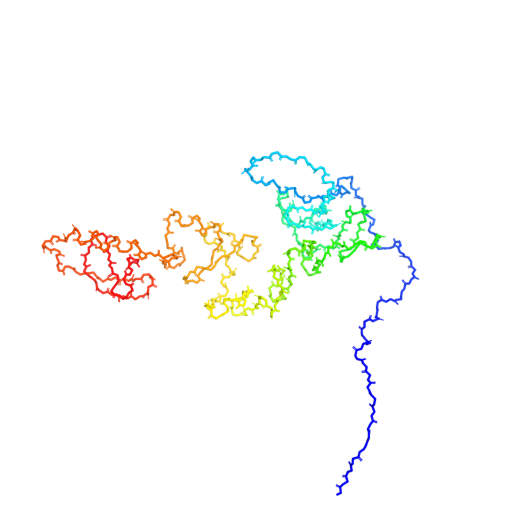57 1.00 86.38 179 CYS A CA 1
ATOM 1359 C C . CYS A 1 179 ? 2.610 -10.034 5.552 1.00 86.38 179 CYS A C 1
ATOM 1361 O O . CYS A 1 179 ? 2.265 -8.852 5.524 1.00 86.38 179 CYS A O 1
ATOM 1363 N N . ILE A 1 180 ? 2.962 -10.665 6.665 1.00 84.81 180 ILE A N 1
ATOM 1364 C CA . ILE A 1 180 ? 2.894 -10.113 8.015 1.00 84.81 180 ILE A CA 1
ATOM 1365 C C . ILE A 1 180 ? 4.317 -9.971 8.553 1.00 84.81 180 ILE A C 1
ATOM 1367 O O . ILE A 1 180 ? 5.164 -10.833 8.311 1.00 84.81 180 ILE A O 1
ATOM 1371 N N . ALA A 1 181 ? 4.599 -8.874 9.257 1.00 86.56 181 ALA A N 1
ATOM 1372 C CA . ALA A 1 181 ? 5.901 -8.686 9.885 1.00 86.56 181 ALA A CA 1
ATOM 1373 C C . ALA A 1 181 ? 6.110 -9.739 10.986 1.00 86.56 181 ALA A C 1
ATOM 1375 O O . ALA A 1 181 ? 5.213 -9.991 11.795 1.00 86.56 181 ALA A O 1
ATOM 1376 N N . VAL A 1 182 ? 7.298 -10.339 11.047 1.00 85.94 182 VAL A N 1
ATOM 1377 C CA . VAL A 1 182 ? 7.631 -11.381 12.037 1.00 85.94 182 VAL A CA 1
ATOM 1378 C C . VAL A 1 182 ? 7.479 -10.851 13.468 1.00 85.94 182 VAL A C 1
ATOM 1380 O O . VAL A 1 182 ? 7.025 -11.583 14.345 1.00 85.94 182 VAL A O 1
ATOM 1383 N N . SER A 1 183 ? 7.736 -9.557 13.689 1.00 81.88 183 SER A N 1
ATOM 1384 C CA . SER A 1 183 ? 7.601 -8.880 14.989 1.00 81.88 183 SER A CA 1
ATOM 1385 C C . SER A 1 183 ? 6.189 -8.902 15.585 1.00 81.88 183 SER A C 1
ATOM 1387 O O . SER A 1 183 ? 6.041 -8.779 16.798 1.00 81.88 183 SER A O 1
ATOM 1389 N N . ILE A 1 184 ? 5.151 -9.063 14.760 1.00 76.62 184 ILE A N 1
ATOM 1390 C CA . ILE A 1 184 ? 3.754 -9.132 15.212 1.00 76.62 184 ILE A CA 1
ATOM 1391 C C . ILE A 1 184 ? 3.158 -10.536 15.073 1.00 76.62 184 ILE A C 1
ATOM 1393 O O . ILE A 1 184 ? 1.970 -10.705 15.330 1.00 76.62 184 ILE A O 1
ATOM 1397 N N . SER A 1 185 ? 3.960 -11.537 14.697 1.00 72.19 185 SER A N 1
ATOM 1398 C CA . SER A 1 185 ? 3.505 -12.914 14.453 1.00 72.19 185 SER A CA 1
ATOM 1399 C C . SER A 1 185 ? 2.744 -13.521 15.638 1.00 72.19 185 SER A C 1
ATOM 1401 O O . SER A 1 185 ? 1.668 -14.077 15.442 1.00 72.19 185 SER A O 1
ATOM 1403 N N . GLU A 1 186 ? 3.238 -13.346 16.865 1.00 70.12 186 GLU A N 1
ATOM 1404 C CA . GLU A 1 186 ? 2.621 -13.905 18.080 1.00 70.12 186 GLU A CA 1
ATOM 1405 C C . GLU A 1 186 ? 1.318 -13.201 18.485 1.00 70.12 186 GLU A C 1
ATOM 1407 O O . GLU A 1 186 ? 0.422 -13.816 19.058 1.00 70.12 186 GLU A O 1
ATOM 1412 N N . LYS A 1 187 ? 1.193 -11.905 18.178 1.00 68.94 187 LYS A N 1
ATOM 1413 C CA . LYS A 1 187 ? 0.006 -11.090 18.500 1.00 68.94 187 LYS A CA 1
ATOM 1414 C C . LYS A 1 187 ? -1.002 -11.041 17.355 1.00 68.94 187 LYS A C 1
ATOM 1416 O O . LYS A 1 187 ? -2.084 -10.472 17.499 1.00 68.94 187 LYS A O 1
ATOM 1421 N N . HIS A 1 188 ? -0.648 -11.596 16.203 1.00 69.56 188 HIS A N 1
ATOM 1422 C CA . HIS A 1 188 ? -1.472 -11.544 15.017 1.00 69.56 188 HIS A CA 1
ATOM 1423 C C . HIS A 1 188 ? -2.674 -12.479 15.165 1.00 69.56 188 HIS A C 1
ATOM 1425 O O . HIS A 1 188 ? -2.572 -13.703 15.072 1.00 69.56 188 HIS A O 1
ATOM 1431 N N . LYS A 1 189 ? -3.855 -11.887 15.338 1.00 69.94 189 LYS A N 1
ATOM 1432 C CA . LYS A 1 189 ? -5.118 -12.606 15.208 1.00 69.94 189 LYS A CA 1
ATOM 1433 C C . LYS A 1 189 ? -5.435 -12.759 13.724 1.00 69.94 189 LYS A C 1
ATOM 1435 O O . LYS A 1 189 ? -5.849 -11.791 13.088 1.00 69.94 189 LYS A O 1
ATOM 1440 N N . CYS A 1 190 ? -5.222 -13.953 13.172 1.00 71.25 190 CYS A N 1
ATOM 1441 C CA . CYS A 1 190 ? -5.480 -14.145 11.752 1.00 71.25 190 CYS A CA 1
ATOM 1442 C C . CYS A 1 190 ? -6.977 -14.112 11.449 1.00 71.25 190 CYS A C 1
ATOM 1444 O O . CYS A 1 190 ? -7.769 -14.847 12.041 1.00 71.25 190 CYS A O 1
ATOM 1446 N N . ILE A 1 191 ? -7.335 -13.236 10.517 1.00 69.69 191 ILE A N 1
ATOM 1447 C CA . ILE A 1 191 ? -8.677 -13.071 9.985 1.00 69.69 191 ILE A CA 1
ATOM 1448 C C . ILE A 1 191 ? -8.584 -13.359 8.500 1.00 69.69 191 ILE A C 1
ATOM 1450 O O . ILE A 1 191 ? -7.784 -12.751 7.786 1.00 69.69 191 ILE A O 1
ATOM 1454 N N . GLU A 1 192 ? -9.369 -14.334 8.060 1.00 68.12 192 GLU A N 1
ATOM 1455 C CA . GLU A 1 192 ? -9.310 -14.815 6.690 1.00 68.12 192 GLU A CA 1
ATOM 1456 C C . GLU A 1 192 ? -9.598 -13.693 5.696 1.00 68.12 192 GLU A C 1
ATOM 1458 O O . GLU A 1 192 ? -10.567 -12.944 5.847 1.00 68.12 192 GLU A O 1
ATOM 1463 N N . ARG A 1 193 ? -8.747 -13.601 4.665 1.00 64.12 193 ARG A N 1
ATOM 1464 C CA . ARG A 1 193 ? -8.928 -12.703 3.513 1.00 64.12 193 ARG A CA 1
ATOM 1465 C C . ARG A 1 193 ? -9.191 -11.241 3.909 1.00 64.12 193 ARG A C 1
ATOM 1467 O O . ARG A 1 193 ? -9.953 -10.545 3.243 1.00 64.12 193 ARG A O 1
ATOM 1474 N N . SER A 1 194 ? -8.569 -10.758 4.988 1.00 67.25 194 SER A N 1
ATOM 1475 C CA . SER A 1 194 ? -8.859 -9.424 5.533 1.00 67.25 194 SER A CA 1
ATOM 1476 C C . SER A 1 194 ? -8.612 -8.298 4.522 1.00 67.25 194 SER A C 1
ATOM 1478 O O . SER A 1 194 ? -9.368 -7.336 4.481 1.00 67.25 194 SER A O 1
ATOM 1480 N N . THR A 1 195 ? -7.592 -8.431 3.670 1.00 67.56 195 THR A N 1
ATOM 1481 C CA . THR A 1 195 ? -7.234 -7.430 2.651 1.00 67.56 195 THR A CA 1
ATOM 1482 C C . THR A 1 195 ? -7.936 -7.622 1.307 1.00 67.56 195 THR A C 1
ATOM 1484 O O . THR A 1 195 ? -7.760 -6.796 0.422 1.00 67.56 195 THR A O 1
ATOM 1487 N N . ASP A 1 196 ? -8.713 -8.690 1.136 1.00 72.38 196 ASP A N 1
ATOM 1488 C CA . ASP A 1 196 ? -9.417 -9.024 -0.111 1.00 72.38 196 ASP A CA 1
ATOM 1489 C C . ASP A 1 196 ? -10.840 -8.446 -0.107 1.00 72.38 196 ASP A C 1
ATOM 1491 O O . ASP A 1 196 ? -11.839 -9.133 -0.325 1.00 72.38 196 ASP A O 1
ATOM 1495 N N . ARG A 1 197 ? -10.937 -7.178 0.294 1.00 76.81 197 ARG A N 1
ATOM 1496 C CA . ARG A 1 197 ? -12.171 -6.393 0.321 1.00 76.81 197 ARG A CA 1
ATOM 1497 C C . ARG A 1 197 ? -11.839 -4.942 0.007 1.00 76.81 197 ARG A C 1
ATOM 1499 O O . ARG A 1 197 ? -10.705 -4.493 0.194 1.00 76.81 197 ARG A O 1
ATOM 1506 N N . ASP A 1 198 ? -12.852 -4.202 -0.407 1.00 89.00 198 ASP A N 1
ATOM 1507 C CA . ASP A 1 198 ? -12.729 -2.766 -0.601 1.00 89.00 198 ASP A CA 1
ATOM 1508 C C . ASP A 1 198 ? -12.805 -2.034 0.739 1.00 89.00 198 ASP A C 1
ATOM 1510 O O . ASP A 1 198 ? -13.445 -2.478 1.701 1.00 89.00 198 ASP A O 1
ATOM 1514 N N . CYS A 1 199 ? -12.117 -0.900 0.828 1.00 90.00 199 CYS A N 1
ATOM 1515 C CA . CYS A 1 199 ? -12.146 -0.082 2.025 1.00 90.00 199 CYS A CA 1
ATOM 1516 C C . CYS A 1 199 ? -13.559 0.508 2.213 1.00 90.00 199 CYS A C 1
ATOM 1518 O O . CYS A 1 199 ? -14.009 1.258 1.351 1.00 90.00 199 CYS A O 1
ATOM 1520 N N . PRO A 1 200 ? -14.237 0.293 3.357 1.00 90.75 200 PRO A N 1
ATOM 1521 C CA . PRO A 1 200 ? -15.605 0.770 3.594 1.00 90.75 200 PRO A CA 1
ATOM 1522 C C . PRO A 1 200 ? -15.737 2.299 3.671 1.00 90.75 200 PRO A C 1
ATOM 1524 O O . PRO A 1 200 ? -16.846 2.806 3.778 1.00 90.75 200 PRO A O 1
ATOM 1527 N N . ILE A 1 201 ? -14.618 3.032 3.668 1.00 91.00 201 ILE A N 1
ATOM 1528 C CA . ILE A 1 201 ? -14.603 4.497 3.741 1.00 91.00 201 ILE A CA 1
ATOM 1529 C C . ILE A 1 201 ? -14.441 5.126 2.354 1.00 91.00 201 ILE A C 1
ATOM 1531 O O . ILE A 1 201 ? -15.133 6.089 2.051 1.00 91.00 201 ILE A O 1
ATOM 1535 N N . CYS A 1 202 ? -13.528 4.616 1.518 1.00 91.88 202 CYS A N 1
ATOM 1536 C CA . CYS A 1 202 ? -13.241 5.208 0.204 1.00 91.88 202 CYS A CA 1
ATOM 1537 C C . CYS A 1 202 ? -13.641 4.340 -0.994 1.00 91.88 202 CYS A C 1
ATOM 1539 O O . CYS A 1 202 ? -13.590 4.831 -2.112 1.00 91.88 202 CYS A O 1
ATOM 1541 N N . GLY A 1 203 ? -14.007 3.074 -0.788 1.00 88.81 203 GLY A N 1
ATOM 1542 C CA . GLY A 1 203 ? -14.359 2.136 -1.858 1.00 88.81 203 GLY A CA 1
ATOM 1543 C C . GLY A 1 203 ? -13.169 1.558 -2.630 1.00 88.81 203 GLY A C 1
ATOM 1544 O O . GLY A 1 203 ? -13.361 0.652 -3.429 1.00 88.81 203 GLY A O 1
ATOM 1545 N N . ASP A 1 204 ? -11.943 2.027 -2.383 1.00 87.81 204 ASP A N 1
ATOM 1546 C CA . ASP A 1 204 ? -10.761 1.493 -3.063 1.00 87.81 204 ASP A CA 1
ATOM 1547 C C . ASP A 1 204 ? -10.404 0.091 -2.556 1.00 87.81 204 ASP A C 1
ATOM 1549 O O . ASP A 1 204 ? -10.427 -0.172 -1.344 1.00 87.81 204 ASP A O 1
ATOM 1553 N N . ASN A 1 205 ? -9.956 -0.763 -3.473 1.00 85.69 205 ASN A N 1
ATOM 1554 C CA . ASN A 1 205 ? -9.457 -2.092 -3.156 1.00 85.69 205 ASN A CA 1
ATOM 1555 C C . ASN A 1 205 ? -8.228 -2.034 -2.233 1.00 85.69 205 ASN A C 1
ATOM 1557 O O . ASN A 1 205 ? -7.247 -1.350 -2.527 1.00 85.69 205 ASN A O 1
ATOM 1561 N N . MET A 1 206 ? -8.257 -2.771 -1.119 1.00 84.56 206 MET A N 1
ATOM 1562 C CA . MET A 1 206 ? -7.183 -2.731 -0.118 1.00 84.56 206 MET A CA 1
ATOM 1563 C C . MET A 1 206 ? -5.893 -3.447 -0.548 1.00 84.56 206 MET A C 1
ATOM 1565 O O . MET A 1 206 ? -4.842 -3.203 0.045 1.00 84.56 206 MET A O 1
ATOM 1569 N N . PHE A 1 207 ? -5.945 -4.338 -1.539 1.00 78.19 207 PHE A N 1
ATOM 1570 C CA . PHE A 1 207 ? -4.779 -5.084 -2.011 1.00 78.19 207 PHE A CA 1
ATOM 1571 C C . PHE A 1 207 ? -4.030 -4.348 -3.129 1.00 78.19 207 PHE A C 1
ATOM 1573 O O . PHE A 1 207 ? -2.798 -4.288 -3.108 1.00 78.19 207 PHE A O 1
ATOM 1580 N N . ASP A 1 208 ? -4.764 -3.766 -4.078 1.00 75.00 208 ASP A N 1
ATOM 1581 C CA . ASP A 1 208 ? -4.189 -3.103 -5.256 1.00 75.00 208 ASP A CA 1
ATOM 1582 C C . ASP A 1 208 ? -3.827 -1.631 -5.015 1.00 75.00 208 ASP A C 1
ATOM 1584 O O . ASP A 1 208 ? -2.942 -1.075 -5.679 1.00 75.00 208 ASP A O 1
ATOM 1588 N N . SER A 1 209 ? -4.476 -0.996 -4.038 1.00 79.75 209 SER A N 1
ATOM 1589 C CA . SER A 1 209 ? -4.201 0.384 -3.650 1.00 79.75 209 SER A CA 1
ATOM 1590 C C . SER A 1 209 ? -2.776 0.557 -3.117 1.00 79.75 209 SER A C 1
ATOM 1592 O O . SER A 1 209 ? -2.242 -0.252 -2.360 1.00 79.75 209 SER A O 1
ATOM 1594 N N . VAL A 1 210 ? -2.154 1.684 -3.467 1.00 78.12 210 VAL A N 1
ATOM 1595 C CA . VAL A 1 210 ? -0.863 2.106 -2.894 1.00 78.12 210 VAL A CA 1
ATOM 1596 C C . VAL A 1 210 ? -0.993 2.656 -1.473 1.00 78.12 210 VAL A C 1
ATOM 1598 O O . VAL A 1 210 ? 0.012 2.868 -0.792 1.00 78.12 210 VAL A O 1
ATOM 1601 N N . LYS A 1 211 ? -2.222 2.925 -1.017 1.00 82.25 211 LYS A N 1
ATOM 1602 C CA . LYS A 1 211 ? -2.479 3.489 0.308 1.00 82.25 211 LYS A CA 1
ATOM 1603 C C . LYS A 1 211 ? -2.159 2.436 1.368 1.00 82.25 211 LYS A C 1
ATOM 1605 O O . LYS A 1 211 ? -2.589 1.290 1.294 1.00 82.25 211 LYS A O 1
ATOM 1610 N N . ARG A 1 212 ? -1.432 2.843 2.410 1.00 80.00 212 ARG A N 1
ATOM 1611 C CA . ARG A 1 212 ? -1.094 1.968 3.540 1.00 80.00 212 ARG A CA 1
ATOM 1612 C C . ARG A 1 212 ? -2.367 1.429 4.198 1.00 80.00 212 ARG A C 1
ATOM 1614 O O . ARG A 1 212 ? -3.188 2.220 4.65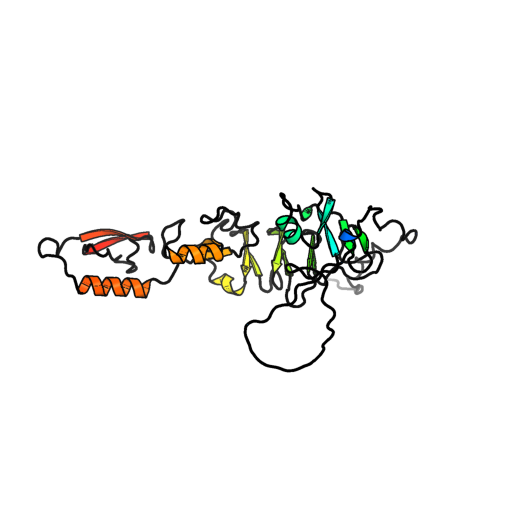4 1.00 80.00 212 ARG A O 1
ATOM 1621 N N . VAL A 1 213 ? -2.489 0.110 4.311 1.00 84.88 213 VAL A N 1
ATOM 1622 C CA . VAL A 1 213 ? -3.561 -0.566 5.060 1.00 84.88 213 VAL A CA 1
ATOM 1623 C C . VAL A 1 213 ? -3.147 -0.743 6.521 1.00 84.88 213 VAL A C 1
ATOM 1625 O O . VAL A 1 213 ? -1.970 -0.957 6.821 1.00 84.88 213 VAL A O 1
ATOM 1628 N N . ILE A 1 214 ? -4.111 -0.643 7.433 1.00 82.19 214 ILE A N 1
ATOM 1629 C CA . ILE A 1 214 ? -3.939 -0.937 8.857 1.00 82.19 214 ILE A CA 1
ATOM 1630 C C . ILE A 1 214 ? -4.930 -2.006 9.311 1.00 82.19 214 ILE A C 1
ATOM 1632 O O . ILE A 1 214 ? -5.997 -2.164 8.718 1.00 82.19 214 ILE A O 1
ATOM 1636 N N . PHE A 1 215 ? -4.585 -2.694 10.395 1.00 82.19 215 PHE A N 1
ATOM 1637 C CA . PHE A 1 215 ? -5.468 -3.608 11.112 1.00 82.19 215 PHE A CA 1
ATOM 1638 C C . PHE A 1 215 ? -5.934 -2.908 12.387 1.00 82.19 215 PHE A C 1
ATOM 1640 O O . PHE A 1 215 ? -5.102 -2.480 13.183 1.00 82.19 215 PHE A O 1
ATOM 1647 N N . MET A 1 216 ? -7.244 -2.758 12.559 1.00 86.44 216 MET A N 1
ATOM 1648 C CA . MET A 1 216 ? -7.827 -2.244 13.801 1.00 86.44 216 MET A CA 1
ATOM 1649 C C . MET A 1 216 ? -7.851 -3.346 14.867 1.00 86.44 216 MET A C 1
ATOM 1651 O O . MET A 1 216 ? -7.797 -4.529 14.533 1.00 86.44 216 MET A O 1
ATOM 1655 N N . ASP A 1 217 ? -8.023 -2.985 16.139 1.00 82.56 217 ASP A N 1
ATOM 1656 C CA . ASP A 1 217 ? -8.051 -3.949 17.257 1.00 82.56 217 ASP A CA 1
ATOM 1657 C C . ASP A 1 217 ? -9.214 -4.950 17.167 1.00 82.56 217 ASP A C 1
ATOM 1659 O O . ASP A 1 217 ? -9.122 -6.095 17.613 1.00 82.56 217 ASP A O 1
ATOM 1663 N N . CYS A 1 218 ? -10.315 -4.551 16.524 1.00 84.62 218 CYS A N 1
ATOM 1664 C CA . CYS A 1 218 ? -11.421 -5.453 16.209 1.00 84.62 218 CYS A CA 1
ATOM 1665 C C . CYS A 1 218 ? -11.077 -6.471 15.105 1.00 84.62 218 CYS A C 1
ATOM 1667 O O . CYS A 1 218 ? -11.852 -7.399 14.872 1.00 84.62 218 CYS A O 1
ATOM 1669 N N . GLY A 1 219 ? -9.935 -6.289 14.437 1.00 79.88 219 GLY A N 1
ATOM 1670 C CA . GLY A 1 219 ? -9.384 -7.153 13.404 1.00 79.88 219 GLY A CA 1
ATOM 1671 C C . GLY A 1 219 ? -9.766 -6.790 11.966 1.00 79.88 219 GLY A C 1
ATOM 1672 O O . GLY A 1 219 ? -9.202 -7.336 11.020 1.00 79.88 219 GLY A O 1
ATOM 1673 N N . HIS A 1 220 ? -10.690 -5.848 11.774 1.00 85.25 220 HIS A N 1
ATOM 1674 C CA . HIS A 1 220 ? -11.018 -5.342 10.444 1.00 85.25 220 HIS A CA 1
ATOM 1675 C C . HIS A 1 220 ? -9.938 -4.392 9.919 1.00 85.25 220 HIS A C 1
ATOM 1677 O O . HIS A 1 220 ? -9.270 -3.697 10.689 1.00 85.25 220 HIS A O 1
ATOM 1683 N N . THR A 1 221 ? -9.802 -4.328 8.598 1.00 86.31 221 THR A N 1
ATOM 1684 C CA . THR A 1 221 ? -8.784 -3.523 7.920 1.00 86.31 221 THR A CA 1
ATOM 1685 C C . THR A 1 221 ? -9.397 -2.371 7.142 1.00 86.31 221 THR A C 1
ATOM 1687 O O . THR A 1 221 ? -10.451 -2.529 6.532 1.00 86.31 221 THR A O 1
ATOM 1690 N N . ILE A 1 222 ? -8.719 -1.222 7.151 1.00 90.56 222 ILE A N 1
ATOM 1691 C CA . ILE A 1 222 ? -9.016 -0.048 6.315 1.00 90.56 222 ILE A CA 1
ATOM 1692 C C . ILE A 1 222 ? -7.706 0.679 5.964 1.00 90.56 222 ILE A C 1
ATOM 1694 O O . ILE A 1 222 ? -6.658 0.393 6.548 1.00 90.56 222 ILE A O 1
ATOM 1698 N N . HIS A 1 223 ? -7.733 1.640 5.037 1.00 90.62 223 HIS A N 1
ATOM 1699 C CA . HIS A 1 223 ? -6.568 2.494 4.781 1.00 90.62 223 HIS A CA 1
ATOM 1700 C C . HIS A 1 223 ? -6.239 3.384 5.991 1.00 90.62 223 HIS A C 1
ATOM 1702 O O . HIS A 1 223 ? -7.131 3.898 6.660 1.00 90.62 223 HIS A O 1
ATOM 1708 N N . HIS A 1 224 ? -4.954 3.634 6.240 1.00 89.31 224 HIS A N 1
ATOM 1709 C CA . HIS A 1 224 ? -4.464 4.488 7.325 1.00 89.31 224 HIS A CA 1
ATOM 1710 C C . HIS A 1 224 ? -5.024 5.916 7.251 1.00 89.31 224 HIS A C 1
ATOM 1712 O O . HIS A 1 224 ? -5.402 6.487 8.270 1.00 89.31 224 HIS A O 1
ATOM 1718 N N . SER A 1 225 ? -5.103 6.495 6.048 1.00 92.56 225 SER A N 1
ATOM 1719 C CA . SER A 1 225 ? -5.732 7.805 5.838 1.00 92.56 225 SER A CA 1
ATOM 1720 C C . SER A 1 225 ? -7.223 7.765 6.177 1.00 92.56 225 SER A C 1
ATOM 1722 O O . SER A 1 225 ? -7.700 8.610 6.926 1.00 92.56 225 SER A O 1
ATOM 1724 N N . CYS A 1 226 ? -7.939 6.737 5.718 1.00 94.38 226 CYS A N 1
ATOM 1725 C CA . CYS A 1 226 ? -9.349 6.526 6.045 1.00 94.38 226 CYS A CA 1
ATOM 1726 C C . CYS A 1 226 ? -9.588 6.321 7.547 1.00 94.38 226 CYS A C 1
ATOM 1728 O O . CYS A 1 226 ? -10.594 6.785 8.067 1.00 94.38 226 CYS A O 1
ATOM 1730 N N . PHE A 1 227 ? -8.662 5.674 8.257 1.00 94.44 227 PHE A N 1
ATOM 1731 C CA . PHE A 1 227 ? -8.726 5.547 9.712 1.00 94.44 227 PHE A CA 1
ATOM 1732 C C . PHE A 1 227 ? -8.586 6.895 10.415 1.00 94.44 227 PHE A C 1
ATOM 1734 O O . PHE A 1 227 ? -9.357 7.187 11.322 1.00 94.44 227 PHE A O 1
ATOM 1741 N N . LYS A 1 228 ? -7.656 7.749 9.970 1.00 93.62 228 LYS A N 1
ATOM 1742 C CA . LYS A 1 228 ? -7.530 9.110 10.508 1.00 93.62 228 LYS A CA 1
ATOM 1743 C C . LYS A 1 228 ? -8.807 9.926 10.310 1.00 93.62 228 LYS A C 1
ATOM 1745 O O . LYS A 1 228 ? -9.212 10.622 11.233 1.00 93.62 228 LYS A O 1
ATOM 1750 N N . GLU A 1 229 ? -9.445 9.823 9.144 1.00 94.38 229 GLU A N 1
ATOM 1751 C CA . GLU A 1 229 ? -10.725 10.497 8.885 1.00 94.38 229 GLU A CA 1
ATOM 1752 C C . GLU A 1 229 ? -11.869 9.917 9.726 1.00 94.38 229 GLU A C 1
ATOM 1754 O O . GLU A 1 229 ? -12.649 10.674 10.304 1.00 94.38 229 GLU A O 1
ATOM 1759 N N . LEU A 1 230 ? -11.932 8.589 9.875 1.00 94.12 230 LEU A N 1
ATOM 1760 C CA . LEU A 1 230 ? -12.912 7.923 10.736 1.00 94.12 230 LEU A CA 1
ATOM 1761 C C . LEU A 1 230 ? -12.841 8.464 12.169 1.00 94.12 230 LEU A C 1
ATOM 1763 O O . LEU A 1 230 ? -13.865 8.865 12.715 1.00 94.12 230 LEU A O 1
ATOM 1767 N N . LEU A 1 231 ? -11.640 8.557 12.747 1.00 93.56 231 LEU A N 1
ATOM 1768 C CA . LEU A 1 231 ? -11.453 9.000 14.132 1.00 93.56 231 LEU A CA 1
ATOM 1769 C C . LEU A 1 231 ? -11.871 10.452 14.400 1.00 93.56 231 LEU A C 1
ATOM 1771 O O . LEU A 1 231 ? -12.082 10.805 15.558 1.00 93.56 231 LEU A O 1
ATOM 1775 N N . LYS A 1 232 ? -12.039 11.287 13.367 1.00 93.62 232 LYS A N 1
ATOM 1776 C CA . LYS A 1 232 ? -12.599 12.640 13.533 1.00 93.62 232 LYS A CA 1
ATOM 1777 C C . LYS A 1 232 ? -14.093 12.621 13.857 1.00 93.62 232 LYS A C 1
ATOM 1779 O O . LYS A 1 232 ? -14.602 13.590 14.407 1.00 93.62 232 LYS A O 1
ATOM 1784 N N . THR A 1 233 ? -14.796 11.549 13.492 1.00 92.06 233 THR A N 1
ATOM 1785 C CA . THR A 1 233 ? -16.262 11.463 13.588 1.00 92.06 233 THR A CA 1
ATOM 1786 C C . THR A 1 233 ? -16.741 10.324 14.481 1.00 92.06 233 THR A C 1
ATOM 1788 O O . THR A 1 233 ? -17.792 10.437 15.106 1.00 92.06 233 THR A O 1
ATOM 1791 N N . SER A 1 234 ? -15.988 9.227 14.572 1.00 93.81 234 SER A N 1
ATOM 1792 C CA . SER A 1 234 ? -16.389 8.035 15.310 1.00 93.81 234 SER A CA 1
ATOM 1793 C C . SER A 1 234 ? -15.184 7.249 15.816 1.00 93.81 234 SER A C 1
ATOM 1795 O O . SER A 1 234 ? -14.203 7.036 15.110 1.00 93.81 234 SER A O 1
ATOM 1797 N N . TYR A 1 235 ? -15.300 6.733 17.038 1.00 94.19 235 TYR A N 1
ATOM 1798 C CA . TYR A 1 235 ? -14.356 5.772 17.616 1.00 94.19 235 TYR A CA 1
ATOM 1799 C C . TYR A 1 235 ? -14.721 4.311 17.292 1.00 94.19 235 TYR A C 1
ATOM 1801 O O . TYR A 1 235 ? -14.076 3.385 17.788 1.00 94.19 235 TYR A O 1
ATOM 1809 N N . ARG A 1 236 ? -15.786 4.084 16.512 1.00 95.38 236 ARG A N 1
ATOM 1810 C CA . ARG A 1 236 ? -16.355 2.760 16.238 1.00 95.38 236 ARG A CA 1
ATOM 1811 C C . ARG A 1 236 ? -15.966 2.267 14.853 1.00 95.38 236 ARG A C 1
ATOM 1813 O O . ARG A 1 236 ? -15.978 3.014 13.879 1.00 95.38 236 ARG A O 1
ATOM 1820 N N . CYS A 1 237 ? -15.692 0.972 14.759 1.00 93.75 237 CYS A N 1
ATOM 1821 C CA . CYS A 1 237 ? -15.450 0.297 13.495 1.00 93.75 237 CYS A CA 1
ATOM 1822 C C . CYS A 1 237 ? -16.706 0.358 12.605 1.00 93.75 237 CYS A C 1
ATOM 1824 O O . CYS A 1 237 ? -17.758 -0.100 13.053 1.00 93.75 237 CYS A O 1
ATOM 1826 N N . PRO A 1 238 ? -16.613 0.797 11.336 1.00 92.19 238 PRO A N 1
ATOM 1827 C CA . PRO A 1 238 ? -17.770 0.861 10.436 1.00 92.19 238 PRO A CA 1
ATOM 1828 C C . PRO A 1 238 ? -18.333 -0.519 10.060 1.00 92.19 238 PRO A C 1
ATOM 1830 O O . PRO A 1 238 ? -19.438 -0.611 9.542 1.00 92.19 238 PRO A O 1
ATOM 1833 N N . LEU A 1 239 ? -17.577 -1.596 10.305 1.00 90.19 239 LEU A N 1
ATOM 1834 C CA . LEU A 1 239 ? -17.953 -2.959 9.919 1.00 90.19 239 LEU A CA 1
ATOM 1835 C C . LEU A 1 239 ? -18.586 -3.757 11.064 1.00 90.19 239 LEU A C 1
ATOM 1837 O O . LEU A 1 239 ? -19.388 -4.650 10.815 1.00 90.19 239 LEU A O 1
ATOM 1841 N N . CYS A 1 240 ? -18.228 -3.467 12.318 1.00 91.50 240 CYS A N 1
ATOM 1842 C CA . CYS A 1 240 ? -18.710 -4.240 13.470 1.00 91.50 240 CYS A CA 1
ATOM 1843 C C . CYS A 1 240 ? -19.064 -3.415 14.708 1.00 91.50 240 CYS A C 1
ATOM 1845 O O . CYS A 1 240 ? -19.349 -3.992 15.753 1.00 91.50 240 CYS A O 1
ATOM 1847 N N . ASN A 1 241 ? -19.005 -2.085 14.626 1.00 94.00 241 ASN A N 1
ATOM 1848 C CA . ASN A 1 241 ? -19.296 -1.136 15.705 1.00 94.00 241 ASN A CA 1
ATOM 1849 C C . ASN A 1 241 ? -18.430 -1.245 16.970 1.00 94.00 241 ASN A C 1
ATOM 1851 O O . ASN A 1 241 ? -18.629 -0.457 17.892 1.00 94.00 241 ASN A O 1
ATOM 1855 N N . LYS A 1 242 ? -17.445 -2.149 17.027 1.00 94.62 242 LYS A N 1
ATOM 1856 C CA . LYS A 1 242 ? -16.473 -2.222 18.132 1.00 94.62 242 LYS A CA 1
ATOM 1857 C C . LYS A 1 242 ? -15.637 -0.952 18.222 1.00 94.62 242 LYS A C 1
ATOM 1859 O O . LYS A 1 242 ? -15.286 -0.383 17.189 1.00 94.62 242 LYS A O 1
ATOM 1864 N N . SER A 1 243 ? -15.286 -0.553 19.437 1.00 94.50 243 SER A N 1
ATOM 1865 C CA . SER A 1 243 ? -14.335 0.523 19.703 1.00 94.50 243 SER A CA 1
ATOM 1866 C C . SER A 1 243 ? -12.973 0.163 19.100 1.00 94.50 243 SER A C 1
ATOM 1868 O O . SER A 1 243 ? -12.483 -0.949 19.289 1.00 94.50 243 SER A O 1
ATOM 1870 N N . VAL A 1 244 ? -12.383 1.084 18.338 1.00 93.31 244 VAL A N 1
ATOM 1871 C CA . VAL A 1 244 ? -11.102 0.889 17.618 1.00 93.31 244 VAL A CA 1
ATOM 1872 C C . VAL A 1 244 ? -9.944 1.696 18.209 1.00 93.31 244 VAL A C 1
ATOM 1874 O O . VAL A 1 244 ? -8.849 1.705 17.658 1.00 93.31 244 VAL A O 1
ATOM 1877 N N . VAL A 1 245 ? -10.206 2.398 19.309 1.00 91.56 245 VAL A N 1
ATOM 1878 C CA . VAL A 1 245 ? -9.245 3.181 20.090 1.00 91.56 245 VAL A CA 1
ATOM 1879 C C . VAL A 1 245 ? -9.530 2.981 21.576 1.00 91.56 245 VAL A C 1
ATOM 1881 O O . VAL A 1 245 ? -10.616 2.535 21.952 1.00 91.56 245 VAL A O 1
ATOM 1884 N N . ASN A 1 246 ? -8.564 3.319 22.431 1.00 90.75 246 ASN A N 1
ATOM 1885 C CA . ASN A 1 246 ? -8.751 3.237 23.874 1.00 90.75 246 ASN A CA 1
ATOM 1886 C C . ASN A 1 246 ? -9.738 4.314 24.359 1.00 90.75 246 ASN A C 1
ATOM 1888 O O . ASN A 1 246 ? -9.437 5.507 24.336 1.00 90.75 246 ASN A O 1
ATOM 1892 N N . MET A 1 247 ? -10.900 3.866 24.830 1.00 94.19 247 MET A N 1
ATOM 1893 C CA . MET A 1 247 ? -11.997 4.716 25.296 1.00 94.19 247 MET A CA 1
ATOM 1894 C C . MET A 1 247 ? -12.083 4.828 26.822 1.00 94.19 247 MET A C 1
ATOM 1896 O O . MET A 1 247 ? -13.005 5.462 27.330 1.00 94.19 247 MET A O 1
ATOM 1900 N N . GLU A 1 248 ? -11.134 4.259 27.573 1.00 92.12 248 GLU A N 1
ATOM 1901 C CA . GLU A 1 248 ? -11.185 4.212 29.040 1.00 92.12 248 GLU A CA 1
ATOM 1902 C C . GLU A 1 248 ? -11.388 5.585 29.684 1.00 92.12 248 GLU A C 1
ATOM 1904 O O . GLU A 1 248 ? -12.204 5.717 30.591 1.00 92.12 248 GLU A O 1
ATOM 1909 N N . ILE A 1 249 ? -10.671 6.614 29.221 1.00 94.06 249 ILE A N 1
ATOM 1910 C CA . ILE A 1 249 ? -10.792 7.969 29.779 1.00 94.06 249 ILE A CA 1
ATOM 1911 C C . ILE A 1 249 ? -12.198 8.522 29.530 1.00 94.06 249 ILE A C 1
ATOM 1913 O O . ILE A 1 249 ? -12.817 9.074 30.436 1.00 94.06 249 ILE A O 1
ATOM 1917 N N . GLN A 1 250 ? -12.732 8.336 28.321 1.00 93.12 250 GLN A N 1
ATOM 1918 C CA . GLN A 1 250 ? -14.074 8.807 27.990 1.00 93.12 250 GLN A CA 1
ATOM 1919 C C . GLN A 1 250 ? -15.136 8.070 28.813 1.00 93.12 250 GLN A C 1
ATO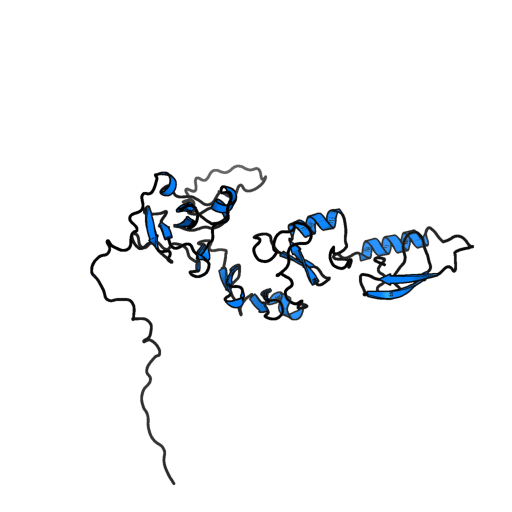M 1921 O O . GLN A 1 250 ? -16.044 8.700 29.343 1.00 93.12 250 GLN A O 1
ATOM 1926 N N . PHE A 1 251 ? -14.992 6.757 28.994 1.00 95.44 251 PHE A N 1
ATOM 1927 C CA . PHE A 1 251 ? -15.892 5.955 29.826 1.00 95.44 251 PHE A CA 1
ATOM 1928 C C . PHE A 1 251 ? -15.828 6.342 31.309 1.00 95.44 251 PHE A C 1
ATOM 1930 O O . PHE A 1 251 ? -16.874 6.436 31.945 1.00 95.44 251 PHE A O 1
ATOM 1937 N N . ARG A 1 252 ? -14.649 6.688 31.843 1.00 94.81 252 ARG A N 1
ATOM 1938 C CA . ARG A 1 252 ? -14.528 7.253 33.201 1.00 94.81 252 ARG A CA 1
ATOM 1939 C C . ARG A 1 252 ? -15.217 8.614 33.332 1.00 94.81 252 ARG A C 1
ATOM 1941 O O . ARG A 1 252 ? -15.797 8.904 34.374 1.00 94.81 252 ARG A O 1
ATOM 1948 N N . ASN A 1 253 ? -15.197 9.439 32.285 1.00 95.44 253 ASN A N 1
ATOM 1949 C CA . ASN A 1 253 ? -15.939 10.702 32.283 1.00 95.44 253 ASN A CA 1
ATOM 1950 C C . ASN A 1 253 ? -17.458 10.465 32.293 1.00 95.44 253 ASN A C 1
ATOM 1952 O O . ASN A 1 253 ? -18.172 11.185 32.988 1.00 95.44 253 ASN A O 1
ATOM 1956 N N . TYR A 1 254 ? -17.949 9.438 31.586 1.00 95.56 254 TYR A N 1
ATOM 1957 C CA . TYR A 1 254 ? -19.351 9.017 31.685 1.00 95.56 254 TYR A CA 1
ATOM 1958 C C . TYR A 1 254 ? -19.706 8.549 33.098 1.00 95.56 254 TYR A C 1
ATOM 1960 O O . TYR A 1 254 ? -20.725 8.987 33.627 1.00 95.56 254 TYR A O 1
ATOM 1968 N N . ASP A 1 255 ? -18.860 7.730 33.732 1.00 94.88 255 ASP A N 1
ATOM 1969 C CA . ASP A 1 255 ? -19.056 7.304 35.124 1.00 94.88 255 ASP A CA 1
ATOM 1970 C C . ASP A 1 255 ? -19.210 8.513 36.064 1.00 94.88 255 ASP A C 1
ATOM 1972 O O . ASP A 1 255 ? -20.161 8.579 36.843 1.00 94.88 255 ASP A O 1
ATOM 1976 N N . ALA A 1 256 ? -18.314 9.500 35.957 1.00 95.88 256 ALA A N 1
ATOM 1977 C CA . ALA A 1 256 ? -18.360 10.710 36.778 1.00 95.88 256 ALA A CA 1
ATOM 1978 C C . ALA A 1 256 ? -19.610 11.566 36.503 1.00 95.88 256 ALA A C 1
ATOM 1980 O O . ALA A 1 256 ? -20.245 12.057 37.436 1.00 95.88 256 ALA A O 1
ATOM 1981 N N . ALA A 1 257 ? -19.998 11.733 35.235 1.00 95.62 257 ALA A N 1
ATOM 1982 C CA . ALA A 1 257 ? -21.192 12.493 34.863 1.00 95.62 257 ALA A CA 1
ATOM 1983 C C . ALA A 1 257 ? -22.481 11.840 35.390 1.00 95.62 257 ALA A C 1
ATOM 1985 O O . ALA A 1 257 ? -23.355 12.531 35.905 1.00 95.62 257 ALA A O 1
ATOM 1986 N N . ILE A 1 258 ? -22.567 10.509 35.320 1.00 94.81 258 ILE A N 1
ATOM 1987 C CA . ILE A 1 258 ? -23.689 9.721 35.846 1.00 94.81 258 ILE A CA 1
ATOM 1988 C C . ILE A 1 258 ? -23.785 9.847 37.370 1.00 94.81 258 ILE A C 1
ATOM 1990 O O . ILE A 1 258 ? -24.871 10.047 37.907 1.00 94.81 258 ILE A O 1
ATOM 1994 N N . GLN A 1 259 ? -22.657 9.781 38.081 1.00 93.75 259 GLN A N 1
ATOM 1995 C CA . GLN A 1 259 ? -22.639 9.950 39.540 1.00 93.75 259 GLN A CA 1
ATOM 1996 C C . GLN A 1 259 ? -23.090 11.349 39.976 1.00 93.75 259 GLN A C 1
ATOM 1998 O O . GLN A 1 259 ? -23.790 11.483 40.978 1.00 93.75 259 GLN A O 1
ATOM 2003 N N . ASN A 1 260 ? -22.727 12.380 39.211 1.00 95.75 260 ASN A N 1
ATOM 2004 C CA . ASN A 1 260 ? -23.107 13.764 39.491 1.00 95.75 260 ASN A CA 1
ATOM 2005 C C . ASN A 1 260 ? -24.562 14.094 39.118 1.00 95.75 260 ASN A C 1
ATOM 2007 O O . ASN A 1 260 ? -25.066 15.140 39.527 1.00 95.75 260 ASN A O 1
ATOM 2011 N N . GLN A 1 261 ? -25.244 13.229 38.362 1.00 94.75 261 GLN A N 1
ATOM 2012 C CA . GLN A 1 261 ? -26.617 13.445 37.910 1.00 94.75 261 GLN A CA 1
ATOM 2013 C C . GLN A 1 261 ? -27.514 12.235 38.232 1.00 94.75 261 GLN A C 1
ATOM 2015 O O . GLN A 1 261 ? -28.006 11.584 37.318 1.00 94.75 261 GLN A O 1
ATOM 2020 N N . PRO A 1 262 ? -27.765 11.916 39.515 1.00 92.19 262 PRO A N 1
ATOM 2021 C CA . PRO A 1 262 ? -28.542 10.735 39.880 1.00 92.19 262 PRO A CA 1
ATOM 2022 C C . PRO A 1 262 ? -29.961 10.760 39.289 1.00 92.19 262 PRO A C 1
ATOM 2024 O O . PRO A 1 262 ? -30.610 11.807 39.220 1.00 92.19 262 PRO A O 1
ATOM 2027 N N . MET A 1 263 ? -30.466 9.582 38.912 1.00 95.06 263 MET A N 1
ATOM 2028 C CA . MET A 1 263 ? -31.819 9.418 38.373 1.00 95.06 263 MET A CA 1
ATOM 2029 C C . MET A 1 263 ? -32.901 9.871 39.380 1.00 95.06 263 MET A C 1
ATOM 2031 O O . MET A 1 263 ? -32.737 9.673 40.591 1.00 95.06 263 MET A O 1
ATOM 2035 N N . PRO A 1 264 ? -34.046 10.411 38.908 1.00 94.81 264 PRO A N 1
ATOM 2036 C CA . PRO A 1 264 ? -35.192 10.733 39.752 1.00 94.81 264 PRO A CA 1
ATOM 2037 C C . PRO A 1 264 ? -35.688 9.507 40.520 1.00 94.81 264 PRO A C 1
ATOM 2039 O O . PRO A 1 264 ? -35.520 8.374 40.070 1.00 94.81 264 PRO A O 1
ATOM 2042 N N . ALA A 1 265 ? -36.340 9.732 41.663 1.00 93.81 265 ALA A N 1
ATOM 2043 C CA . ALA A 1 265 ? -36.778 8.659 42.559 1.00 93.81 265 ALA A CA 1
ATOM 2044 C C . ALA A 1 265 ? -37.621 7.578 41.853 1.00 93.81 265 ALA A C 1
ATOM 2046 O O . ALA A 1 265 ? -37.438 6.398 42.124 1.00 93.81 265 ALA A O 1
ATOM 2047 N N . GLU A 1 266 ? -38.467 7.977 40.903 1.00 94.25 266 GLU A N 1
ATOM 2048 C CA . GLU A 1 266 ? -39.332 7.097 40.101 1.00 94.25 266 GLU A CA 1
ATOM 2049 C C . GLU A 1 266 ? -38.557 6.098 39.226 1.00 94.25 266 GLU A C 1
ATOM 2051 O O . GLU A 1 266 ? -39.043 5.004 38.952 1.00 94.25 266 GLU A O 1
ATOM 2056 N N . TYR A 1 267 ? -37.343 6.460 38.802 1.00 92.44 267 TYR A N 1
ATOM 2057 C CA . TYR A 1 267 ? -36.505 5.669 37.896 1.00 92.44 267 TYR A CA 1
ATOM 2058 C C . TYR A 1 267 ? -35.217 5.172 38.557 1.00 92.44 267 TYR A C 1
ATOM 2060 O O . TYR A 1 267 ? -34.370 4.592 37.881 1.00 92.44 267 TYR A O 1
ATOM 2068 N N . ARG A 1 268 ? -35.052 5.386 39.867 1.00 90.19 268 ARG A N 1
ATOM 2069 C CA . ARG A 1 268 ? -33.827 5.048 40.605 1.00 90.19 268 ARG A CA 1
ATOM 2070 C C . ARG A 1 268 ? -33.449 3.573 40.471 1.00 90.19 268 ARG A C 1
ATOM 2072 O O . ARG A 1 268 ? -32.279 3.264 40.274 1.00 90.19 268 ARG A O 1
ATOM 2079 N N . ASP A 1 269 ? -34.443 2.693 40.543 1.00 93.56 269 ASP A N 1
ATOM 2080 C CA . ASP A 1 269 ? -34.255 1.240 40.475 1.00 93.56 269 ASP A CA 1
ATOM 2081 C C . ASP A 1 269 ? -34.502 0.675 39.066 1.00 93.56 269 ASP A C 1
ATOM 2083 O O . ASP A 1 269 ? -34.498 -0.543 38.863 1.00 93.56 269 ASP A O 1
ATOM 2087 N N . ALA A 1 270 ? -34.718 1.543 38.069 1.00 95.25 270 ALA A N 1
ATOM 2088 C CA . ALA A 1 270 ? -34.915 1.117 36.693 1.00 95.25 270 ALA A CA 1
ATOM 2089 C C . ALA A 1 270 ? -33.644 0.440 36.161 1.00 95.25 270 ALA A C 1
ATOM 2091 O O . ALA A 1 270 ? -32.519 0.909 36.352 1.00 95.25 270 ALA A O 1
ATOM 2092 N N . ARG A 1 271 ? -33.820 -0.681 35.458 1.00 95.81 271 ARG A N 1
ATOM 2093 C CA . ARG A 1 271 ? -32.716 -1.452 34.874 1.00 95.81 271 ARG A CA 1
ATOM 2094 C C . ARG A 1 271 ? -32.910 -1.614 33.379 1.00 95.81 271 ARG A C 1
ATOM 2096 O O . ARG A 1 271 ? -34.030 -1.781 32.909 1.00 95.81 271 ARG A O 1
ATOM 2103 N N . ALA A 1 272 ? -31.802 -1.633 32.652 1.00 95.31 272 ALA A N 1
ATOM 2104 C CA . ALA A 1 272 ? -31.778 -1.869 31.217 1.00 95.31 272 ALA A CA 1
ATOM 2105 C C . ALA A 1 272 ? -30.986 -3.137 30.896 1.00 95.31 272 ALA A C 1
ATOM 2107 O O . ALA A 1 272 ? -29.945 -3.408 31.500 1.00 95.31 272 ALA A O 1
ATOM 2108 N N . VAL A 1 273 ? -31.479 -3.909 29.928 1.00 96.44 273 VAL A N 1
ATOM 2109 C CA . VAL A 1 273 ? -30.725 -5.001 29.308 1.00 96.44 273 VAL A CA 1
ATOM 2110 C C . VAL A 1 273 ? -29.989 -4.424 28.106 1.00 96.44 273 VAL A C 1
ATOM 2112 O O . VAL A 1 273 ? -30.613 -3.846 27.222 1.00 96.44 273 VAL A O 1
ATOM 2115 N N . VAL A 1 274 ? -28.669 -4.582 28.080 1.00 96.19 274 VAL A N 1
ATOM 2116 C CA . VAL A 1 274 ? -27.789 -4.029 27.046 1.00 96.19 274 VAL A CA 1
ATOM 2117 C C . VAL A 1 274 ? -27.053 -5.122 26.292 1.00 96.19 274 VAL A C 1
ATOM 2119 O O . VAL A 1 274 ? -26.751 -6.175 26.856 1.00 96.19 274 VAL A O 1
ATOM 2122 N N . SER A 1 275 ? -26.727 -4.852 25.029 1.00 96.94 275 SER A N 1
ATOM 2123 C CA . SER A 1 275 ? -25.880 -5.700 24.191 1.00 96.94 275 SER A CA 1
ATOM 2124 C C . SER A 1 275 ? -24.609 -4.935 23.846 1.00 96.94 275 SER A C 1
ATOM 2126 O O . SER A 1 275 ? -24.633 -4.031 23.024 1.00 96.94 275 SER A O 1
ATOM 2128 N N . CYS A 1 276 ? -23.486 -5.282 24.469 1.00 97.00 276 CYS A N 1
ATOM 2129 C CA . CYS A 1 276 ? -22.253 -4.525 24.282 1.00 97.00 276 CYS A CA 1
ATOM 2130 C C . CYS A 1 276 ? -21.583 -4.860 22.948 1.00 97.00 276 CYS A C 1
ATOM 2132 O O . CYS A 1 276 ? -21.298 -6.024 22.672 1.00 97.00 276 CYS A O 1
ATOM 2134 N N . ASN A 1 277 ? -21.243 -3.845 22.153 1.00 95.81 277 ASN A N 1
ATOM 2135 C CA . ASN A 1 277 ? -20.515 -4.035 20.900 1.00 95.81 277 ASN A CA 1
ATOM 2136 C C . ASN A 1 277 ? -19.089 -4.550 21.157 1.00 95.81 277 ASN A C 1
ATOM 2138 O O . ASN A 1 277 ? -18.622 -5.445 20.452 1.00 95.81 277 ASN A O 1
ATOM 2142 N N . ASP A 1 278 ? -18.420 -4.066 22.209 1.00 94.19 278 ASP A N 1
ATOM 2143 C CA . ASP A 1 278 ? -17.007 -4.370 22.471 1.00 94.19 278 ASP A CA 1
ATOM 2144 C C . ASP A 1 278 ? -16.782 -5.824 22.906 1.00 94.19 278 ASP A C 1
ATOM 2146 O O . ASP A 1 278 ? -16.013 -6.547 22.263 1.00 94.19 278 ASP A O 1
ATOM 2150 N N . CYS A 1 279 ? -17.489 -6.294 23.940 1.00 93.75 279 CYS A N 1
ATOM 2151 C CA . CYS A 1 279 ? -17.372 -7.679 24.417 1.00 93.75 279 CYS A CA 1
ATOM 2152 C C . CYS A 1 279 ? -18.391 -8.641 23.788 1.00 93.75 279 CYS A C 1
ATOM 2154 O O . CYS A 1 279 ? -18.287 -9.847 23.994 1.00 93.75 279 CYS A O 1
ATOM 2156 N N . SER A 1 280 ? -19.355 -8.129 23.012 1.00 93.94 280 SER A N 1
ATOM 2157 C CA . SER A 1 280 ? -20.412 -8.910 22.344 1.00 93.94 280 SER A CA 1
ATOM 2158 C C . SER A 1 280 ? -21.347 -9.668 23.298 1.00 93.94 280 SER A C 1
ATOM 2160 O O . SER A 1 280 ? -22.130 -10.510 22.863 1.00 93.94 280 SER A O 1
ATOM 2162 N N . ALA A 1 281 ? -21.290 -9.366 24.595 1.00 95.06 281 ALA A N 1
ATOM 2163 C CA . ALA A 1 281 ? -22.116 -9.994 25.610 1.00 95.06 281 ALA A CA 1
ATOM 2164 C C . ALA A 1 281 ? -23.350 -9.151 25.947 1.00 95.06 281 ALA A C 1
ATOM 2166 O O . ALA A 1 281 ? -23.344 -7.920 25.843 1.00 95.06 281 ALA A O 1
ATOM 2167 N N . LYS A 1 282 ? -24.400 -9.835 26.410 1.00 96.50 282 LYS A N 1
ATOM 2168 C CA . LYS A 1 282 ? -25.582 -9.199 26.992 1.00 96.50 282 LYS A CA 1
ATOM 2169 C C . LYS A 1 282 ? -25.416 -9.087 28.503 1.00 96.50 282 LYS A C 1
ATOM 2171 O O . LYS A 1 282 ? -24.990 -10.040 29.150 1.00 96.50 282 LYS A O 1
ATOM 2176 N N . SER A 1 283 ? -25.764 -7.939 29.068 1.00 95.88 283 SER A N 1
ATOM 2177 C CA . SER A 1 283 ? -25.719 -7.700 30.516 1.00 95.88 283 SER A CA 1
ATOM 2178 C C . SER A 1 283 ? -26.886 -6.827 30.965 1.00 95.88 283 SER A C 1
ATOM 2180 O O . SER A 1 283 ? -27.495 -6.146 30.144 1.00 95.88 283 SER A O 1
ATOM 2182 N N . GLN A 1 284 ? -27.189 -6.821 32.262 1.00 96.38 284 GLN A N 1
ATOM 2183 C CA . GLN A 1 284 ? -28.198 -5.938 32.846 1.00 96.38 284 GLN A CA 1
ATOM 2184 C C . GLN A 1 284 ? -27.526 -4.888 33.735 1.00 96.38 284 GLN A C 1
ATOM 2186 O O . GLN A 1 284 ? -26.798 -5.232 34.663 1.00 96.38 284 GLN A O 1
ATOM 2191 N N . THR A 1 285 ? -27.812 -3.613 33.493 1.00 95.12 285 THR A N 1
ATOM 2192 C CA . THR A 1 285 ? -27.199 -2.478 34.197 1.00 95.12 285 THR A CA 1
ATOM 2193 C C . THR A 1 285 ? -28.260 -1.518 34.737 1.00 95.12 285 THR A C 1
ATOM 2195 O O . THR A 1 285 ? -29.437 -1.637 34.385 1.00 95.12 285 THR A O 1
ATOM 2198 N N . ALA A 1 286 ? -27.873 -0.615 35.639 1.00 94.44 286 ALA A N 1
ATOM 2199 C CA . ALA A 1 286 ? -28.756 0.461 36.089 1.00 94.44 286 ALA A CA 1
ATOM 2200 C C . ALA A 1 286 ? -29.042 1.402 34.912 1.00 94.44 286 ALA A C 1
ATOM 2202 O O . ALA A 1 286 ? -28.135 1.747 34.154 1.00 94.44 286 ALA A O 1
ATOM 2203 N N . TYR A 1 287 ? -30.306 1.772 34.724 1.00 95.25 287 TYR A N 1
ATOM 2204 C CA . TYR A 1 287 ? -30.687 2.661 33.637 1.00 95.25 287 TYR A CA 1
ATOM 2205 C C . TYR A 1 287 ? -30.250 4.096 33.945 1.00 95.25 287 TYR A C 1
ATOM 2207 O O . TYR A 1 287 ? -30.527 4.620 35.022 1.00 95.25 287 TYR A O 1
ATOM 2215 N N . HIS A 1 288 ? -29.599 4.736 32.975 1.00 95.50 288 HIS A N 1
ATOM 2216 C CA . HIS A 1 288 ? -29.269 6.154 33.018 1.00 95.50 288 HIS A CA 1
ATOM 2217 C C . HIS A 1 288 ? -29.322 6.743 31.605 1.00 95.50 288 HIS A C 1
ATOM 2219 O O . HIS A 1 288 ? -28.784 6.148 30.671 1.00 95.50 288 HIS A O 1
ATOM 2225 N N . TRP A 1 289 ? -29.929 7.921 31.427 1.00 92.88 289 TRP A N 1
ATOM 2226 C CA . TRP A 1 289 ? -30.102 8.526 30.093 1.00 92.88 289 TRP A CA 1
ATOM 2227 C C . TRP A 1 289 ? -28.779 8.915 29.415 1.00 92.88 289 TRP A C 1
ATOM 2229 O O . TRP A 1 289 ? -28.701 8.910 28.192 1.00 92.88 289 TRP A O 1
ATOM 2239 N N . LEU A 1 290 ? -27.737 9.246 30.190 1.00 93.56 290 LEU A N 1
ATOM 2240 C CA . LEU A 1 290 ? -26.411 9.604 29.650 1.00 93.56 290 LEU A CA 1
ATOM 2241 C C . LEU A 1 290 ? -25.656 8.421 29.029 1.00 93.56 290 LEU A C 1
ATOM 2243 O O . LEU A 1 290 ? -24.761 8.637 28.215 1.00 93.56 290 LEU A O 1
ATOM 2247 N N . GLY A 1 291 ? -25.963 7.187 29.426 1.00 93.69 291 GLY A N 1
ATOM 2248 C CA . GLY A 1 291 ? -25.242 6.022 28.934 1.00 93.69 291 GLY A CA 1
ATOM 2249 C C . GLY A 1 291 ? -25.462 4.787 29.790 1.00 93.69 291 GLY A C 1
ATOM 2250 O O . GLY A 1 291 ? -25.641 4.869 31.005 1.00 93.69 291 GLY A O 1
ATOM 2251 N N . LEU A 1 292 ? -25.409 3.625 29.145 1.00 95.75 292 LEU A N 1
ATOM 2252 C CA . LEU A 1 292 ? -25.605 2.337 29.791 1.00 95.75 292 LEU A CA 1
ATOM 2253 C C . LEU A 1 292 ? -24.273 1.592 29.843 1.00 95.75 292 LEU A C 1
ATOM 2255 O O . LEU A 1 292 ? -23.675 1.266 28.824 1.00 95.75 292 LEU A O 1
ATOM 2259 N N . ARG A 1 293 ? -23.784 1.328 31.052 1.00 95.75 293 ARG A N 1
ATOM 2260 C CA . ARG A 1 293 ? -22.482 0.685 31.240 1.00 95.75 293 ARG A CA 1
ATOM 2261 C C . ARG A 1 293 ? -22.610 -0.828 31.133 1.00 95.75 293 ARG A C 1
ATOM 2263 O O . ARG A 1 293 ? -23.399 -1.431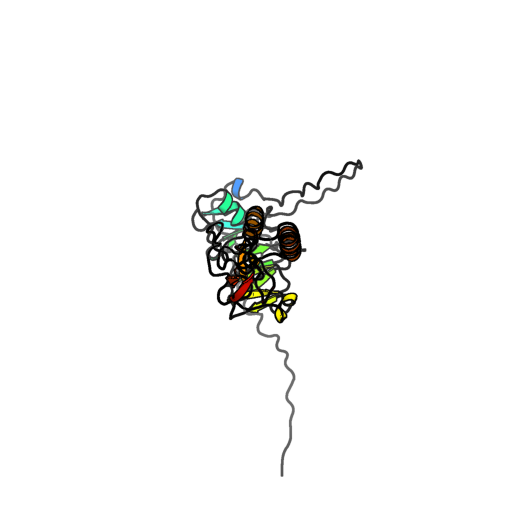 31.863 1.00 95.75 293 ARG A O 1
ATOM 2270 N N . CYS A 1 294 ? -21.811 -1.462 30.279 1.00 96.12 294 CYS A N 1
ATOM 2271 C CA . CYS A 1 294 ? -21.723 -2.917 30.226 1.00 96.12 294 CYS A CA 1
ATOM 2272 C C . CYS A 1 294 ? -21.141 -3.470 31.532 1.00 96.12 294 CYS A C 1
ATOM 2274 O O . CYS A 1 294 ? -20.030 -3.121 31.919 1.00 96.12 294 CYS A O 1
ATOM 2276 N N . SER A 1 295 ? -21.832 -4.408 32.177 1.00 95.12 295 SER A N 1
ATOM 2277 C CA . SER A 1 295 ? -21.383 -4.966 33.461 1.00 95.12 295 SER A CA 1
ATOM 2278 C C . SER A 1 295 ? -20.176 -5.906 33.345 1.00 95.12 295 SER A C 1
ATOM 2280 O O . SER A 1 295 ? -19.593 -6.261 34.364 1.00 95.12 295 SER A O 1
ATOM 2282 N N . ILE A 1 296 ? -19.808 -6.324 32.127 1.00 95.06 296 ILE A N 1
ATOM 2283 C CA . ILE A 1 296 ? -18.719 -7.283 31.883 1.00 95.06 296 ILE A CA 1
ATOM 2284 C C . ILE A 1 296 ? -17.408 -6.561 31.575 1.00 95.06 296 ILE A C 1
ATOM 2286 O O . ILE A 1 296 ? -16.421 -6.758 32.274 1.00 95.06 296 ILE A O 1
ATOM 2290 N N . CYS A 1 297 ? -17.390 -5.717 30.539 1.00 94.06 297 CYS A N 1
ATOM 2291 C CA . CYS A 1 297 ? -16.177 -5.010 30.111 1.00 94.06 297 CYS A CA 1
ATOM 2292 C C . CYS A 1 297 ? -16.167 -3.521 30.473 1.00 94.06 297 CYS A C 1
ATOM 2294 O O . CYS A 1 297 ? -15.228 -2.824 30.106 1.00 94.06 297 CYS A O 1
ATOM 2296 N N . GLN A 1 298 ? -17.201 -3.023 31.161 1.00 94.69 298 GLN A N 1
ATOM 2297 C CA . GLN A 1 298 ? -17.315 -1.627 31.601 1.00 94.69 298 GLN A CA 1
ATOM 2298 C C . GLN A 1 298 ? -17.376 -0.585 30.471 1.00 94.69 298 GLN A C 1
ATOM 2300 O O . GLN A 1 298 ? -17.298 0.610 30.741 1.00 94.69 298 GLN A O 1
ATOM 2305 N N . SER A 1 299 ? -17.553 -1.021 29.221 1.00 95.25 299 SER A N 1
ATOM 2306 C CA . SER A 1 299 ? -17.730 -0.141 28.067 1.00 95.25 299 SER A CA 1
ATOM 2307 C C . SER A 1 299 ? -19.125 0.484 28.028 1.00 95.25 299 SER A C 1
ATOM 2309 O O . SER A 1 299 ? -20.107 -0.160 28.400 1.00 95.25 299 SER A O 1
ATOM 2311 N N . TYR A 1 300 ? -19.206 1.712 27.512 1.00 96.31 300 TYR A N 1
ATOM 2312 C CA . TYR A 1 300 ? -20.457 2.398 27.164 1.00 96.31 300 TYR A CA 1
ATOM 2313 C C . TYR A 1 300 ? -20.827 2.253 25.679 1.00 96.31 300 T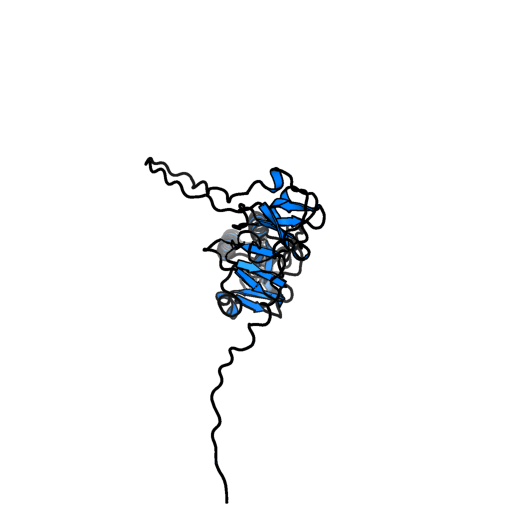YR A C 1
ATOM 2315 O O . TYR A 1 300 ? -21.765 2.880 25.192 1.00 96.31 300 TYR A O 1
ATOM 2323 N N . ASN A 1 301 ? -20.090 1.433 24.927 1.00 96.06 301 ASN A N 1
ATOM 2324 C CA . ASN A 1 301 ? -20.434 1.074 23.557 1.00 96.06 301 ASN A CA 1
ATOM 2325 C C . ASN A 1 301 ? -21.471 -0.065 23.551 1.00 96.06 301 ASN A C 1
ATOM 2327 O O . ASN A 1 301 ? -21.149 -1.219 23.243 1.00 96.06 301 ASN A O 1
ATOM 2331 N N . THR A 1 302 ? -22.693 0.259 23.971 1.00 94.06 302 THR A N 1
ATOM 2332 C CA . THR A 1 302 ? -23.823 -0.660 24.199 1.00 94.06 302 THR A CA 1
ATOM 2333 C C . THR A 1 302 ? -25.083 -0.258 23.458 1.00 94.06 302 THR A C 1
ATOM 2335 O O . THR A 1 302 ? -25.195 0.946 23.138 1.00 94.06 302 THR A O 1
#